Protein AF-A0AAV2IQM8-F1 (afdb_monomer_lite)

Secondary structure (DSSP, 8-state):
--S-HHHHHHHHHHTSSTT-EEEEETTEEEEEEEEEEE-S-PPPEEEE-BTT-SS-EEEETTEEEEEPTTS-EEEEEEEEETTS-EEEGGGHHHHTT-------HHHHHHHHHHHHHHHHH-TTSS---TT-BTTTTT--HHHHHHHHHHHHHH-TTS---HHHHHH--BHHHHHHHHHHHHHTTT--------EEEEEETTEEEEEE-SEEETTEEE--TT--EEEEE-TTT--EEEEEE---HHHHHHHHHHHHHHHHTSHHHHS-HHHHHHHHHHHHHHHHHTHHHHHHHHHHHH---HHHIIIIIIHHHHHHHHHHHTTTTT--PPPPPGGG---TTS-----------

Foldseek 3Di:
DAAAQVVVQCQQVVPQDPPACWWAKVNFIKGFHDKDWDPPDDAAADWIDTPPAPDTWGQHLQAIWGHYPVRTIMGTQWIQGPVRDIDGRNCVVVVVPPPLPPADPVLVVLLVVLQVLLCVQLVVDPGQDQQDFSVVSPDDLVSLVSSQVVSCVVPVQADDDSVLCVVQRGSSSSSVVRVCRVVCVPVDPPADFDWDWDDDPNDTATDGQADCALNHGDAAPVNDWDFQAFPVPRHTSDTHHDHDPVNVVRRVVSVVCCCPPNCQVVPDLLVNLVVLLVVLVVLVVCLQSQLRVCCRRVVDDSVCSSCPVSVVVSVVSNVVSVCSNVDDDDDDPPVPPDDPPDDDDDDDDDDDD

Structure (mmCIF, N/CA/C/O backbone):
data_AF-A0AAV2IQM8-F1
#
_entry.id   AF-A0AAV2IQM8-F1
#
loop_
_atom_site.group_PDB
_atom_site.id
_atom_site.type_symbol
_atom_site.label_atom_id
_atom_site.label_alt_id
_atom_site.label_comp_id
_atom_site.label_asym_id
_atom_site.label_entity_id
_atom_site.label_seq_id
_atom_site.pdbx_PDB_ins_code
_atom_site.Cartn_x
_atom_site.Cartn_y
_atom_site.Cartn_z
_atom_site.occupancy
_atom_site.B_iso_or_equiv
_atom_site.auth_seq_id
_atom_site.auth_comp_id
_atom_site.auth_asym_id
_atom_site.auth_atom_id
_atom_site.pdbx_PDB_model_num
ATOM 1 N N . MET A 1 1 ? -33.122 -19.366 10.806 1.00 59.12 1 MET A N 1
ATOM 2 C CA . MET A 1 1 ? -32.302 -18.907 9.664 1.00 59.12 1 MET A CA 1
ATOM 3 C C . MET A 1 1 ? -32.685 -19.580 8.329 1.00 59.12 1 MET A C 1
ATOM 5 O O . MET A 1 1 ? -32.029 -19.334 7.330 1.00 59.12 1 MET A O 1
ATOM 9 N N . SER A 1 2 ? -33.774 -20.355 8.237 1.00 70.19 2 SER A N 1
ATOM 10 C CA . SER A 1 2 ? -34.253 -20.999 6.997 1.00 70.19 2 SER A CA 1
ATOM 11 C C . SER A 1 2 ? -35.083 -20.055 6.108 1.00 70.19 2 SER A C 1
ATOM 13 O O . SER A 1 2 ? -36.283 -20.239 5.915 1.00 70.19 2 SER A O 1
ATOM 15 N N . GLN A 1 3 ? -34.455 -18.991 5.610 1.00 81.12 3 GLN A N 1
ATOM 16 C CA . GLN A 1 3 ? -35.082 -17.957 4.774 1.00 81.12 3 GLN A CA 1
ATOM 17 C C . GLN A 1 3 ? -34.218 -17.678 3.530 1.00 81.12 3 GLN A C 1
ATOM 19 O O . GLN A 1 3 ? -33.149 -18.267 3.373 1.00 81.12 3 GLN A O 1
ATOM 24 N N . SER A 1 4 ? -34.672 -16.829 2.605 1.00 84.81 4 SER A N 1
ATOM 25 C CA . SER A 1 4 ? -33.820 -16.363 1.496 1.00 84.81 4 SER A CA 1
ATOM 26 C C . SER A 1 4 ? -32.699 -15.451 2.008 1.00 84.81 4 SER A C 1
ATOM 28 O O . SER A 1 4 ? -32.859 -14.789 3.039 1.00 84.81 4 SER A O 1
ATOM 30 N N . ALA A 1 5 ? -31.586 -15.360 1.275 1.00 84.19 5 ALA A N 1
ATOM 31 C CA . ALA A 1 5 ? -30.465 -14.487 1.628 1.00 84.19 5 ALA A CA 1
ATOM 32 C C . ALA A 1 5 ? -30.909 -13.023 1.784 1.00 84.19 5 ALA A C 1
ATOM 34 O O . ALA A 1 5 ? -30.512 -12.340 2.726 1.00 84.19 5 ALA A O 1
ATOM 35 N N . GLN A 1 6 ? -31.823 -12.558 0.926 1.00 86.00 6 GLN A N 1
ATOM 36 C CA . GLN A 1 6 ? -32.404 -11.218 1.034 1.00 86.00 6 GLN A CA 1
ATOM 37 C C . GLN A 1 6 ? -33.156 -11.009 2.354 1.00 86.00 6 GLN A C 1
ATOM 39 O O . GLN A 1 6 ? -33.031 -9.953 2.973 1.00 86.00 6 GLN A O 1
ATOM 44 N N . THR A 1 7 ? -33.934 -11.997 2.798 1.00 85.12 7 THR A N 1
ATOM 45 C CA . THR A 1 7 ? -34.671 -11.917 4.065 1.00 85.12 7 THR A CA 1
ATOM 46 C C . THR A 1 7 ? -33.721 -11.932 5.258 1.00 85.12 7 THR A C 1
ATOM 48 O O . THR A 1 7 ? -33.916 -11.153 6.187 1.00 85.12 7 THR A O 1
ATOM 51 N N . ILE A 1 8 ? -32.667 -12.754 5.215 1.00 85.00 8 ILE A N 1
ATOM 52 C CA . ILE A 1 8 ? -31.621 -12.787 6.247 1.00 85.00 8 ILE A CA 1
ATOM 53 C C . ILE A 1 8 ? -30.909 -11.428 6.320 1.00 85.00 8 ILE A C 1
ATOM 55 O O . ILE A 1 8 ? -30.824 -10.839 7.395 1.00 85.00 8 ILE A O 1
ATOM 59 N N . HIS A 1 9 ? -30.476 -10.882 5.180 1.00 86.44 9 HIS A N 1
ATOM 60 C CA . HIS A 1 9 ? -29.849 -9.560 5.102 1.00 86.44 9 HIS A CA 1
ATOM 61 C C . HIS A 1 9 ? -30.764 -8.453 5.646 1.00 86.44 9 HIS A C 1
ATOM 63 O O . HIS A 1 9 ? -30.344 -7.646 6.475 1.00 86.44 9 HIS A O 1
ATOM 69 N N . ASN A 1 10 ? -32.032 -8.433 5.226 1.00 84.94 10 ASN A N 1
ATOM 70 C CA . ASN A 1 10 ? -33.005 -7.441 5.684 1.00 84.94 10 ASN A CA 1
ATOM 71 C C . ASN A 1 10 ? -33.290 -7.563 7.183 1.00 84.94 10 ASN A C 1
ATOM 73 O O . ASN A 1 10 ? -33.500 -6.549 7.843 1.00 84.94 10 ASN A O 1
ATOM 77 N N . TRP A 1 11 ? -33.301 -8.781 7.724 1.00 86.06 11 TRP A N 1
ATOM 78 C CA . TRP A 1 11 ? -33.493 -9.010 9.150 1.00 86.06 11 TRP A CA 1
ATOM 79 C C . TRP A 1 11 ? -32.313 -8.479 9.969 1.00 86.06 11 TRP A C 1
ATOM 81 O O . TRP A 1 11 ? -32.551 -7.738 10.923 1.00 86.06 11 TRP A O 1
ATOM 91 N N . ILE A 1 12 ? -31.073 -8.766 9.547 1.00 83.81 12 ILE A N 1
ATOM 92 C CA . ILE A 1 12 ? -29.858 -8.256 10.202 1.00 83.81 12 ILE A CA 1
ATOM 93 C C . ILE A 1 12 ? -29.833 -6.728 10.152 1.00 83.81 12 ILE A C 1
ATOM 95 O O . ILE A 1 12 ? -29.810 -6.070 11.186 1.00 83.81 12 ILE A O 1
ATOM 99 N N . ARG A 1 13 ? -29.950 -6.154 8.950 1.00 80.06 13 ARG A N 1
ATOM 100 C CA . ARG A 1 13 ? -29.946 -4.699 8.745 1.00 80.06 13 ARG A CA 1
ATOM 101 C C . ARG A 1 13 ? -31.098 -3.995 9.469 1.00 80.06 13 ARG A C 1
ATOM 103 O O . ARG A 1 13 ? -30.940 -2.894 9.988 1.00 80.06 13 ARG A O 1
ATOM 110 N N . GLY A 1 14 ? -32.280 -4.610 9.485 1.00 73.44 14 GLY A N 1
ATOM 111 C CA . GLY A 1 14 ? -33.471 -4.067 10.139 1.00 73.44 14 GLY A CA 1
ATOM 112 C C . GLY A 1 14 ? -33.354 -4.004 11.663 1.00 73.44 14 GLY A C 1
ATOM 113 O O . GLY A 1 14 ? -34.045 -3.200 12.284 1.00 73.44 14 GLY A O 1
ATOM 114 N N . HIS A 1 15 ? -32.459 -4.803 12.248 1.00 69.56 15 HIS A N 1
ATOM 115 C CA . HIS A 1 15 ? -32.195 -4.859 13.684 1.00 69.56 15 HIS A CA 1
ATOM 116 C C . HIS A 1 15 ? -30.767 -4.406 14.026 1.00 69.56 15 HIS A C 1
ATOM 118 O O . HIS A 1 15 ? -30.222 -4.822 15.041 1.00 69.56 15 HIS A O 1
ATOM 124 N N . ASP A 1 16 ? -30.178 -3.483 13.254 1.00 59.69 16 ASP A N 1
ATOM 125 C CA . ASP A 1 16 ? -28.890 -2.844 13.599 1.00 59.69 16 ASP A CA 1
ATOM 126 C C . ASP A 1 16 ? -28.957 -2.006 14.907 1.00 59.69 16 ASP A C 1
ATOM 128 O O . ASP A 1 16 ? -27.949 -1.470 15.368 1.00 59.69 16 ASP A O 1
ATOM 132 N N . LYS A 1 17 ? -30.136 -1.883 15.541 1.00 56.00 17 LYS A N 1
ATOM 133 C CA . LYS A 1 17 ? -30.341 -1.294 16.878 1.00 56.00 17 LYS A CA 1
ATOM 134 C C . LYS A 1 17 ? -31.108 -2.257 17.796 1.00 56.00 17 LYS A C 1
ATOM 136 O O . LYS A 1 17 ? -31.851 -3.111 17.320 1.00 56.00 17 LYS A O 1
ATOM 141 N N . VAL A 1 18 ? -30.905 -2.092 19.112 1.00 48.50 18 VAL A N 1
ATOM 142 C CA . VAL A 1 18 ? -31.412 -2.940 20.217 1.00 48.50 18 VAL A CA 1
ATOM 143 C C . VAL A 1 18 ? -32.844 -3.441 19.948 1.00 48.50 18 VAL A C 1
ATOM 145 O O . VAL A 1 18 ? -33.720 -2.610 19.698 1.00 48.50 18 VAL A O 1
ATOM 148 N N . PRO A 1 19 ? -33.107 -4.762 20.006 1.00 52.50 19 PRO A N 1
ATOM 149 C CA . PRO A 1 19 ? -32.293 -5.803 20.650 1.00 52.50 19 PRO A CA 1
ATOM 150 C C . PRO A 1 19 ? -31.146 -6.407 19.819 1.00 52.50 19 PRO A C 1
ATOM 152 O O . PRO A 1 19 ? -30.396 -7.197 20.375 1.00 52.50 19 PRO A O 1
ATOM 155 N N . GLY A 1 20 ? -30.952 -6.024 18.549 1.00 70.00 20 GLY A N 1
ATOM 156 C CA . GLY A 1 20 ? -29.939 -6.661 17.694 1.00 70.00 20 GLY A CA 1
ATOM 157 C C . GLY A 1 20 ? -30.439 -7.949 17.025 1.00 70.00 20 GLY A C 1
ATOM 158 O O . GLY A 1 20 ? -31.280 -8.664 17.571 1.00 70.00 20 GLY A O 1
ATOM 159 N N . ALA A 1 21 ? -29.946 -8.252 15.822 1.00 82.31 21 ALA A N 1
ATOM 160 C CA . ALA A 1 21 ? -30.225 -9.514 15.137 1.00 82.31 21 ALA A CA 1
ATOM 161 C C . ALA A 1 21 ? -29.328 -10.627 15.696 1.00 82.31 21 ALA A C 1
ATOM 163 O O . ALA A 1 21 ? -28.136 -10.626 15.416 1.00 82.31 21 ALA A O 1
ATOM 164 N N . TRP A 1 22 ? -29.857 -11.572 16.475 1.00 85.69 22 TRP A N 1
ATOM 165 C CA . TRP A 1 22 ? -29.036 -12.571 17.173 1.00 85.69 22 TRP A CA 1
ATOM 166 C C . TRP A 1 22 ? -29.329 -14.025 16.780 1.00 85.69 22 TRP A C 1
ATOM 168 O O . TRP A 1 22 ? -30.437 -14.380 16.378 1.00 85.69 22 TRP A O 1
ATOM 178 N N . THR A 1 23 ? -28.315 -14.878 16.895 1.00 87.12 23 THR A N 1
ATOM 179 C CA . THR A 1 23 ? -28.378 -16.321 16.629 1.00 87.12 23 THR A CA 1
ATOM 180 C C . THR A 1 23 ? -27.449 -17.079 17.573 1.00 87.12 23 THR A C 1
ATOM 182 O O . THR A 1 23 ? -26.650 -16.468 18.277 1.00 87.12 23 THR A O 1
ATOM 185 N N . LEU A 1 24 ? -27.533 -18.408 17.580 1.00 85.38 24 LEU A N 1
ATOM 186 C CA . LEU A 1 24 ? -26.591 -19.273 18.288 1.00 85.38 24 LEU A CA 1
ATOM 187 C C . LEU A 1 24 ? -25.539 -19.797 17.300 1.00 85.38 24 LEU A C 1
ATOM 189 O O . LEU A 1 24 ? -25.902 -20.371 16.270 1.00 85.38 24 LEU A O 1
ATOM 193 N N . MET A 1 25 ? -24.259 -19.564 17.596 1.00 83.81 25 MET A N 1
ATOM 194 C CA . MET A 1 25 ? -23.100 -20.105 16.875 1.00 83.81 25 MET A CA 1
ATOM 195 C C . MET A 1 25 ? -22.353 -21.068 17.794 1.00 83.81 25 MET A C 1
ATOM 197 O O . MET A 1 25 ? -21.926 -20.657 18.869 1.00 83.81 25 MET A O 1
ATOM 201 N N . ASP A 1 26 ? -22.269 -22.347 17.418 1.00 80.00 26 ASP A N 1
ATOM 202 C CA . ASP A 1 26 ? -21.718 -23.429 18.258 1.00 80.00 26 ASP A CA 1
ATOM 203 C C . ASP A 1 26 ? -22.268 -23.432 19.708 1.00 80.00 26 ASP A C 1
ATOM 205 O O . ASP A 1 26 ? -21.574 -23.732 20.678 1.00 80.00 26 ASP A O 1
ATOM 209 N N . GLY A 1 27 ? -23.550 -23.078 19.865 1.00 75.94 27 GLY A N 1
ATOM 210 C CA . GLY A 1 27 ? -24.238 -23.001 21.160 1.00 75.94 27 GLY A CA 1
ATOM 211 C C . GLY A 1 27 ? -24.015 -21.703 21.950 1.00 75.94 27 GLY A C 1
ATOM 212 O O . GLY A 1 27 ? -24.596 -21.557 23.023 1.00 75.94 27 GLY A O 1
ATOM 213 N N . GLN A 1 28 ? -23.230 -20.752 21.433 1.00 79.75 28 GLN A N 1
ATOM 214 C CA . GLN A 1 28 ? -23.025 -19.433 22.039 1.00 79.75 28 GLN A CA 1
ATOM 215 C C . GLN A 1 28 ? -23.905 -18.357 21.383 1.00 79.75 28 GLN A C 1
ATOM 217 O O . GLN A 1 28 ? -23.960 -18.282 20.151 1.00 79.75 28 GLN A O 1
ATOM 222 N N . PRO A 1 29 ? -24.595 -17.506 22.165 1.00 83.19 29 PRO A N 1
ATOM 223 C CA . PRO A 1 29 ? -25.411 -16.428 21.621 1.00 83.19 29 PRO A CA 1
ATOM 224 C C . PRO A 1 29 ? -24.532 -15.307 21.062 1.00 83.19 29 PRO A C 1
ATOM 226 O O . PRO A 1 29 ? -23.669 -14.759 21.748 1.00 83.19 29 PRO A O 1
ATOM 229 N N . VAL A 1 30 ? -24.780 -14.950 19.803 1.00 86.50 30 VAL A N 1
ATOM 230 C CA . VAL A 1 30 ? -24.074 -13.882 19.093 1.00 86.50 30 VAL A CA 1
ATOM 231 C C . VAL A 1 30 ? -25.050 -12.983 18.352 1.00 86.50 30 VAL A C 1
ATOM 233 O O . VAL A 1 30 ? -26.013 -13.440 17.736 1.00 86.50 30 VAL A O 1
ATOM 236 N N . THR A 1 31 ? -24.782 -11.684 18.377 1.00 86.69 31 THR A N 1
ATOM 237 C CA . THR A 1 31 ? -25.511 -10.677 17.607 1.00 86.69 31 THR A CA 1
ATOM 238 C C . THR A 1 31 ? -24.727 -10.333 16.346 1.00 86.69 31 THR A C 1
ATOM 240 O O . THR A 1 31 ? -23.522 -10.094 16.390 1.00 86.69 31 THR A O 1
ATOM 243 N N . LEU A 1 32 ? -25.408 -10.334 15.209 1.00 87.06 32 LEU A N 1
ATOM 244 C CA . LEU A 1 32 ? -24.854 -10.175 13.873 1.00 87.06 32 LEU A CA 1
ATOM 245 C C . LEU A 1 32 ? -24.939 -8.711 13.441 1.00 87.06 32 LEU A C 1
ATOM 247 O O . LEU A 1 32 ? -26.009 -8.109 13.512 1.00 87.06 32 LEU A O 1
ATOM 251 N N . TYR A 1 33 ? -23.836 -8.165 12.932 1.00 80.56 33 TYR A N 1
ATOM 252 C CA . TYR A 1 33 ? -23.755 -6.775 12.484 1.00 80.56 33 TYR A CA 1
ATOM 253 C C . TYR A 1 33 ? -23.064 -6.636 11.128 1.00 80.56 33 TYR A C 1
ATOM 255 O O . TYR A 1 33 ? -22.133 -7.374 10.792 1.00 80.56 33 TYR A O 1
ATOM 263 N N . GLY A 1 34 ? -23.498 -5.630 10.363 1.00 79.00 34 GLY A N 1
ATOM 264 C CA . GLY A 1 34 ? -22.870 -5.264 9.094 1.00 79.00 34 GLY A CA 1
ATOM 265 C C . GLY A 1 34 ? -23.048 -6.343 8.031 1.00 79.00 34 GLY A C 1
ATOM 266 O O . GLY A 1 34 ? -22.066 -6.923 7.571 1.00 79.00 34 GLY A O 1
ATOM 267 N N . SER A 1 35 ? -24.302 -6.631 7.666 1.00 87.12 35 SER A N 1
ATOM 268 C CA . SER A 1 35 ? -24.596 -7.616 6.623 1.00 87.12 35 SER A CA 1
ATOM 269 C C . SER A 1 35 ? -24.537 -7.029 5.209 1.00 87.12 35 SER A C 1
ATOM 271 O O . SER A 1 35 ? -24.986 -5.906 4.973 1.00 87.12 35 SER A O 1
ATOM 273 N N . SER A 1 36 ? -24.056 -7.811 4.246 1.00 85.50 36 SER A N 1
ATOM 274 C CA . SER A 1 36 ? -24.112 -7.513 2.812 1.00 85.50 36 SER A CA 1
ATOM 275 C C . SER A 1 36 ? -24.454 -8.766 2.006 1.00 85.50 36 SER A C 1
ATOM 277 O O . SER A 1 36 ? -24.116 -9.883 2.388 1.00 85.50 36 SER A O 1
ATOM 279 N N . LEU A 1 37 ? -25.147 -8.595 0.880 1.00 87.50 37 LEU A N 1
ATOM 280 C CA . LEU A 1 37 ? -25.420 -9.699 -0.041 1.00 87.50 37 LEU A CA 1
ATOM 281 C C . LEU A 1 37 ? -24.158 -10.031 -0.838 1.00 87.50 37 LEU A C 1
ATOM 283 O O . LEU A 1 37 ? -23.527 -9.134 -1.400 1.00 87.50 37 LEU A O 1
ATOM 287 N N . LEU A 1 38 ? -23.809 -11.314 -0.891 1.00 79.94 38 LEU A N 1
ATOM 288 C CA . LEU A 1 38 ? -22.720 -11.824 -1.716 1.00 79.94 38 LEU A CA 1
ATOM 289 C C . LEU A 1 38 ? -23.236 -12.196 -3.109 1.00 79.94 38 LEU A C 1
ATOM 291 O O . LEU A 1 38 ? -24.361 -12.670 -3.268 1.00 79.94 38 LEU A O 1
ATOM 295 N N . GLY A 1 39 ? -22.398 -11.955 -4.120 1.00 67.44 39 GLY A N 1
ATOM 296 C CA . GLY A 1 39 ? -22.626 -12.411 -5.492 1.00 67.44 39 GLY A CA 1
ATOM 297 C C . GLY A 1 39 ? -22.334 -13.907 -5.670 1.00 67.44 39 GLY A C 1
ATOM 298 O O . GLY A 1 39 ? -22.171 -14.639 -4.702 1.00 67.44 39 GLY A O 1
ATOM 299 N N . ALA A 1 40 ? -22.234 -14.360 -6.923 1.00 57.44 40 ALA A N 1
ATOM 300 C CA . ALA A 1 40 ? -22.175 -15.785 -7.283 1.00 57.44 40 ALA A CA 1
ATOM 301 C C . ALA A 1 40 ? -20.947 -16.570 -6.768 1.00 57.44 40 ALA A C 1
ATOM 303 O O . ALA A 1 40 ? -20.949 -17.795 -6.851 1.00 57.44 40 ALA A O 1
ATOM 304 N N . SER A 1 41 ? -19.912 -15.898 -6.256 1.00 63.56 41 SER A N 1
ATOM 305 C CA . SER A 1 41 ? -18.738 -16.547 -5.666 1.00 63.56 41 SER A CA 1
ATOM 306 C C . SER A 1 41 ? -18.752 -16.364 -4.152 1.00 63.56 41 SER A C 1
ATOM 308 O O . SER A 1 41 ? -18.755 -15.234 -3.656 1.00 63.56 41 SER A O 1
ATOM 310 N N . VAL A 1 42 ? -18.785 -17.482 -3.428 1.00 68.75 42 VAL A N 1
ATOM 311 C CA . VAL A 1 42 ? -18.727 -17.513 -1.968 1.00 68.75 42 VAL A CA 1
ATOM 312 C C . VAL A 1 42 ? -17.276 -17.760 -1.546 1.00 68.75 42 VAL A C 1
ATOM 314 O O . VAL A 1 42 ? -16.681 -18.715 -2.040 1.00 68.75 42 VAL A O 1
ATOM 317 N N . PRO A 1 43 ? -16.690 -16.921 -0.673 1.00 68.75 43 PRO A N 1
ATOM 318 C CA . PRO A 1 43 ? -15.318 -17.112 -0.218 1.00 68.75 43 PRO A CA 1
ATOM 319 C C . PRO A 1 43 ? -15.140 -18.440 0.531 1.00 68.75 43 PRO A C 1
ATOM 321 O O . PRO A 1 43 ? -15.954 -18.772 1.395 1.00 68.75 43 PRO A O 1
ATOM 324 N N . ASP A 1 44 ? -14.047 -19.151 0.246 1.00 72.12 44 ASP A N 1
ATOM 325 C CA . ASP A 1 44 ? -13.633 -20.317 1.029 1.00 72.12 44 ASP A CA 1
ATOM 326 C C . ASP A 1 44 ? -13.324 -19.922 2.483 1.00 72.12 44 ASP A C 1
ATOM 328 O O . ASP A 1 44 ? -12.844 -18.818 2.774 1.00 72.12 44 ASP A O 1
ATOM 332 N N . GLY A 1 45 ? -13.593 -20.840 3.407 1.00 79.38 45 GLY A N 1
ATOM 333 C CA . GLY A 1 45 ? -13.384 -20.623 4.831 1.00 79.38 45 GLY A CA 1
ATOM 334 C C . GLY A 1 45 ? -13.739 -21.838 5.678 1.00 79.38 45 GLY A C 1
ATOM 335 O O . GLY A 1 45 ? -14.123 -22.890 5.162 1.00 79.38 45 GLY A O 1
ATOM 336 N N . ASP A 1 46 ? -13.643 -21.667 6.990 1.00 80.75 46 ASP A N 1
ATOM 337 C CA . ASP A 1 46 ? -13.860 -22.734 7.958 1.00 80.75 46 ASP A CA 1
ATOM 338 C C . ASP A 1 46 ? -15.356 -22.869 8.307 1.00 80.75 46 ASP A C 1
ATOM 340 O O . ASP A 1 46 ? -16.034 -21.861 8.543 1.00 80.75 46 ASP A O 1
ATOM 344 N N . PRO A 1 47 ? -15.925 -24.088 8.326 1.00 85.50 47 PRO A N 1
ATOM 345 C CA . PRO A 1 47 ? -17.350 -24.288 8.568 1.00 85.50 47 PRO A CA 1
ATOM 346 C C . PRO A 1 47 ? -17.714 -24.081 10.044 1.00 85.50 47 PRO A C 1
ATOM 348 O O . PRO A 1 47 ? -17.054 -24.616 10.929 1.00 85.50 47 PRO A O 1
ATOM 351 N N . VAL A 1 48 ? -18.822 -23.385 10.307 1.00 85.88 48 VAL A N 1
ATOM 352 C CA . VAL A 1 48 ? -19.371 -23.145 11.653 1.00 85.88 48 VAL A CA 1
ATOM 353 C C . VAL A 1 48 ? -20.859 -23.495 11.717 1.00 85.88 48 VAL A C 1
ATOM 355 O O . VAL A 1 48 ? -21.606 -23.277 10.751 1.00 85.88 48 VAL A O 1
ATOM 358 N N . GLN A 1 49 ? -21.319 -24.056 12.841 1.00 83.75 49 GLN A N 1
ATOM 359 C CA . GLN A 1 49 ? -22.740 -24.345 13.012 1.00 83.75 49 GLN A CA 1
ATOM 360 C C . GLN A 1 49 ? -23.490 -23.111 13.503 1.00 83.75 49 GLN A C 1
ATOM 362 O O . GLN A 1 49 ? -23.138 -22.499 14.509 1.00 83.75 49 GLN A O 1
ATOM 367 N N . VAL A 1 50 ? -24.567 -22.771 12.796 1.00 84.38 50 VAL A N 1
ATOM 368 C CA . VAL A 1 50 ? -25.485 -21.691 13.165 1.00 84.38 50 VAL A CA 1
ATOM 369 C C . VAL A 1 50 ? -26.866 -22.291 13.360 1.00 84.38 50 VAL A C 1
ATOM 371 O O . VAL A 1 50 ? -27.401 -22.946 12.461 1.00 84.38 50 VAL A O 1
ATOM 374 N N . GLU A 1 51 ? -27.462 -22.073 14.527 1.00 80.56 51 GLU A N 1
ATOM 375 C CA . GLU A 1 51 ? -28.736 -22.697 14.856 1.00 80.56 51 GLU A CA 1
ATOM 376 C C . GLU A 1 51 ? -29.867 -22.220 13.932 1.00 80.56 51 GLU A C 1
ATOM 378 O O . GLU A 1 51 ? -30.076 -21.032 13.667 1.00 80.56 51 GLU A O 1
ATOM 383 N N . GLY A 1 52 ? -30.611 -23.187 13.396 1.00 71.12 52 GLY A N 1
ATOM 384 C CA . GLY A 1 52 ? -31.717 -22.939 12.480 1.00 71.12 52 GLY A CA 1
ATOM 385 C C . GLY A 1 52 ? -31.304 -22.519 11.065 1.00 71.12 52 GLY A C 1
ATOM 386 O O . GLY A 1 52 ? -32.179 -22.048 10.325 1.00 71.12 52 GLY A O 1
ATOM 387 N N . ALA A 1 53 ? -30.022 -22.626 10.691 1.00 75.25 53 ALA A N 1
ATOM 388 C CA . ALA A 1 53 ? -29.558 -22.496 9.308 1.00 75.25 53 ALA A CA 1
ATOM 389 C C . ALA A 1 53 ? -29.725 -23.828 8.559 1.00 75.25 53 ALA A C 1
ATOM 391 O O . ALA A 1 53 ? -29.559 -24.900 9.134 1.00 75.25 53 ALA A O 1
ATOM 392 N N . SER A 1 54 ? -30.085 -23.771 7.274 1.00 68.12 54 SER A N 1
ATOM 393 C CA . SER A 1 54 ? -30.269 -24.970 6.437 1.00 68.12 54 SER A CA 1
ATOM 394 C C . SER A 1 54 ? -28.950 -25.610 5.995 1.00 68.12 54 SER A C 1
ATOM 396 O O . SER A 1 54 ? -28.935 -26.774 5.606 1.00 68.12 54 SER A O 1
ATOM 398 N N . GLN A 1 55 ? -27.861 -24.848 6.043 1.00 77.88 55 GLN A N 1
ATOM 399 C CA . GLN A 1 55 ? -26.508 -25.252 5.683 1.00 77.88 55 GLN A CA 1
ATOM 400 C C . GLN A 1 55 ? -25.536 -24.641 6.697 1.00 77.88 55 GLN A C 1
ATOM 402 O O . GLN A 1 55 ? -25.797 -23.549 7.210 1.00 77.88 55 GLN A O 1
ATOM 407 N N . SER A 1 56 ? -24.427 -25.333 6.974 1.00 82.62 56 SER A N 1
ATOM 408 C CA . SER A 1 56 ? -23.336 -24.790 7.786 1.00 82.62 56 SER A CA 1
ATOM 409 C C . SER A 1 56 ? -22.862 -23.459 7.211 1.00 82.62 56 SER A C 1
ATOM 411 O O . SER A 1 56 ? -22.618 -23.345 6.008 1.00 82.62 56 SER A O 1
ATOM 413 N N . ALA A 1 57 ? -22.751 -22.455 8.074 1.00 86.06 57 ALA A N 1
ATOM 414 C CA . ALA A 1 57 ? -22.167 -21.180 7.700 1.00 86.06 57 ALA A CA 1
ATOM 415 C C . ALA A 1 57 ? -20.651 -21.337 7.537 1.00 86.06 57 ALA A C 1
ATOM 417 O O . ALA A 1 57 ? -20.070 -22.324 7.989 1.00 86.06 57 ALA A O 1
ATOM 418 N N . VAL A 1 58 ? -20.010 -20.374 6.884 1.00 88.06 58 VAL A N 1
ATOM 419 C CA . VAL A 1 58 ? -18.564 -20.408 6.627 1.00 88.06 58 VAL A CA 1
ATOM 420 C C . VAL A 1 58 ? -17.922 -19.140 7.163 1.00 88.06 58 VAL A C 1
ATOM 422 O O . VAL A 1 58 ? -18.331 -18.043 6.802 1.00 88.06 58 VAL A O 1
ATOM 425 N N . VAL A 1 59 ? -16.910 -19.265 8.014 1.00 86.12 59 VAL A N 1
ATOM 426 C CA . VAL A 1 59 ? -16.068 -18.142 8.428 1.00 86.12 59 VAL A CA 1
ATOM 427 C C . VAL A 1 59 ? -14.944 -17.999 7.417 1.00 86.12 59 VAL A C 1
ATOM 429 O O . VAL A 1 59 ? -14.032 -18.815 7.354 1.00 86.12 59 VAL A O 1
ATOM 432 N N . SER A 1 60 ? -15.018 -16.947 6.616 1.00 83.00 60 SER A N 1
ATOM 433 C CA . SER A 1 60 ? -14.005 -16.602 5.623 1.00 83.00 60 SER A CA 1
ATOM 434 C C . SER A 1 60 ? -13.145 -15.431 6.096 1.00 83.00 60 SER A C 1
ATOM 436 O O . SER A 1 60 ? -13.486 -14.735 7.057 1.00 83.00 60 SER A O 1
ATOM 438 N N . LYS A 1 61 ? -12.065 -15.129 5.364 1.00 75.94 61 LYS A N 1
ATOM 439 C CA . LYS A 1 61 ? -11.216 -13.951 5.631 1.00 75.94 61 LYS A CA 1
ATOM 440 C C . LYS A 1 61 ? -11.992 -12.626 5.626 1.00 75.94 61 LYS A C 1
ATOM 442 O O . LYS A 1 61 ? -11.577 -11.687 6.298 1.00 75.94 61 LYS A O 1
ATOM 447 N N . SER A 1 62 ? -13.117 -12.555 4.911 1.00 71.56 62 SER A N 1
ATOM 448 C CA . SER A 1 62 ? -13.952 -11.353 4.800 1.00 71.56 62 SER A CA 1
ATOM 449 C C . SER A 1 62 ? -15.119 -11.303 5.796 1.00 71.56 62 SER A C 1
ATOM 451 O O . SER A 1 62 ? -15.769 -10.264 5.912 1.00 71.56 62 SER A O 1
ATOM 453 N N . GLY A 1 63 ? -15.392 -12.386 6.534 1.00 84.94 63 GLY A N 1
ATOM 454 C CA . GLY A 1 63 ? -16.462 -12.445 7.533 1.00 84.94 63 GLY A CA 1
ATOM 455 C C . GLY A 1 63 ? -17.208 -13.778 7.563 1.00 84.94 63 GLY A C 1
ATOM 456 O O . GLY A 1 63 ? -16.820 -14.749 6.911 1.00 84.94 63 GLY A O 1
ATOM 457 N N . LEU A 1 64 ? -18.307 -13.813 8.319 1.00 88.69 64 LEU A N 1
ATOM 458 C CA . LEU A 1 64 ? -19.194 -14.969 8.420 1.00 88.69 64 LEU A CA 1
ATOM 459 C C . LEU A 1 64 ? -20.168 -14.985 7.243 1.00 88.69 64 LEU A C 1
ATOM 461 O O . LEU A 1 64 ? -20.928 -14.044 7.042 1.00 88.69 64 LEU A O 1
ATOM 465 N N . VAL A 1 65 ? -20.191 -16.079 6.501 1.00 89.62 65 VAL A N 1
ATOM 466 C CA . VAL A 1 65 ? -21.081 -16.301 5.371 1.00 89.62 65 VAL A CA 1
ATOM 467 C C . VAL A 1 65 ? -22.263 -17.164 5.796 1.00 89.62 65 VAL A C 1
ATOM 469 O O . VAL A 1 65 ? -22.096 -18.326 6.163 1.00 89.62 65 VAL A O 1
ATOM 472 N N . LEU A 1 66 ? -23.468 -16.605 5.697 1.00 89.56 66 LEU A N 1
ATOM 473 C CA . LEU A 1 66 ? -24.739 -17.291 5.915 1.00 89.56 66 LEU A CA 1
ATOM 474 C C . LEU A 1 66 ? -25.398 -17.624 4.574 1.00 89.56 66 LEU A C 1
ATOM 476 O O . LEU A 1 66 ? -25.583 -16.742 3.735 1.00 89.56 66 LEU A O 1
ATOM 480 N N . TYR A 1 67 ? -25.806 -18.877 4.386 1.00 88.12 67 TYR A N 1
ATOM 481 C CA . TYR A 1 67 ? -26.461 -19.327 3.157 1.00 88.12 67 TYR A CA 1
ATOM 482 C C . TYR A 1 67 ? -27.980 -19.180 3.246 1.00 88.12 67 TYR A C 1
ATOM 484 O O . TYR A 1 67 ? -28.611 -19.647 4.197 1.00 88.12 67 TYR A O 1
ATOM 492 N N . GLY A 1 68 ? -28.566 -18.543 2.235 1.00 84.44 68 GLY A N 1
ATOM 493 C CA . GLY A 1 68 ? -30.005 -18.517 2.027 1.00 84.44 68 GLY A CA 1
ATOM 494 C C . GLY A 1 68 ? -30.509 -19.787 1.342 1.00 84.44 68 GLY A C 1
ATOM 495 O O . GLY A 1 68 ? -29.784 -20.478 0.629 1.00 84.44 68 GLY A O 1
ATOM 496 N N . THR A 1 69 ? -31.797 -20.075 1.511 1.00 84.25 69 THR A N 1
ATOM 497 C CA . THR A 1 69 ? -32.489 -21.189 0.822 1.00 84.25 69 THR A CA 1
ATOM 498 C C . THR A 1 69 ? -32.583 -21.018 -0.702 1.00 84.25 69 THR A C 1
ATOM 500 O O . THR A 1 69 ? -32.906 -21.965 -1.412 1.00 84.25 69 THR A O 1
ATOM 503 N N . ASP A 1 70 ? -32.289 -19.820 -1.207 1.00 81.88 70 ASP A N 1
ATOM 504 C CA . ASP A 1 70 ? -32.290 -19.426 -2.616 1.00 81.88 70 ASP A CA 1
ATOM 505 C C . ASP A 1 70 ? -30.929 -19.618 -3.314 1.00 81.88 70 ASP A C 1
ATOM 507 O O . ASP A 1 70 ? -30.778 -19.229 -4.469 1.00 81.88 70 ASP A O 1
ATOM 511 N N . GLY A 1 71 ? -29.938 -20.205 -2.630 1.00 75.88 71 GLY A N 1
ATOM 512 C CA . GLY A 1 71 ? -28.588 -20.434 -3.164 1.00 75.88 71 GLY A CA 1
ATOM 513 C C . GLY A 1 71 ? -27.683 -19.197 -3.151 1.00 75.88 71 GLY A C 1
ATOM 514 O O . GLY A 1 71 ? -26.507 -19.298 -3.489 1.00 75.88 71 GLY A O 1
ATOM 515 N N . ASN A 1 72 ? -28.208 -18.045 -2.730 1.00 84.44 72 ASN A N 1
ATOM 516 C CA . ASN A 1 72 ? -27.437 -16.831 -2.483 1.00 84.44 72 ASN A CA 1
ATOM 517 C C . ASN A 1 72 ? -26.888 -16.827 -1.050 1.00 84.44 72 ASN A C 1
ATOM 519 O O . ASN A 1 72 ? -27.388 -17.537 -0.173 1.00 84.44 72 ASN A O 1
ATOM 523 N N . ALA A 1 73 ? -25.891 -15.984 -0.790 1.00 87.94 73 ALA A N 1
ATOM 524 C CA . ALA A 1 73 ? -25.261 -15.887 0.520 1.00 87.94 73 ALA A CA 1
ATOM 525 C C . ALA A 1 73 ? -25.240 -14.451 1.059 1.00 87.94 73 ALA A C 1
ATOM 527 O O . ALA A 1 73 ? -25.308 -13.470 0.315 1.00 87.94 73 ALA A O 1
ATOM 528 N N . VAL A 1 74 ? -25.146 -14.334 2.379 1.00 88.69 74 VAL A N 1
ATOM 529 C CA . VAL A 1 74 ? -25.028 -13.076 3.117 1.00 88.69 74 VAL A CA 1
ATOM 530 C C . VAL A 1 74 ? -23.706 -13.089 3.862 1.00 88.69 74 VAL A C 1
ATOM 532 O O . VAL A 1 74 ? -23.455 -14.003 4.640 1.00 88.69 74 VAL A O 1
ATOM 535 N N . LEU A 1 75 ? -22.880 -12.070 3.659 1.00 88.06 75 LEU A N 1
ATOM 536 C CA . LEU A 1 75 ? -21.698 -11.828 4.475 1.00 88.06 75 LEU A CA 1
ATOM 537 C C . LEU A 1 75 ? -22.095 -11.005 5.698 1.00 88.06 75 LEU A C 1
ATOM 539 O O . LEU A 1 75 ? -22.759 -9.983 5.560 1.00 88.06 75 LEU A O 1
ATOM 543 N N . VAL A 1 76 ? -21.661 -11.422 6.878 1.00 88.75 76 VAL A N 1
ATOM 544 C CA . VAL A 1 76 ? -21.778 -10.702 8.145 1.00 88.75 76 VAL A CA 1
ATOM 545 C C . VAL A 1 76 ? -20.374 -10.331 8.595 1.00 88.75 76 VAL A C 1
ATOM 547 O O . VAL A 1 76 ? -19.514 -11.200 8.736 1.00 88.75 76 VAL A O 1
ATOM 550 N N . LYS A 1 77 ? -20.133 -9.035 8.806 1.00 83.62 77 LYS A N 1
ATOM 551 C CA . LYS A 1 77 ? -18.791 -8.529 9.115 1.00 83.62 77 LYS A CA 1
ATOM 552 C C . LYS A 1 77 ? -18.415 -8.662 10.577 1.00 83.62 77 LYS A C 1
ATOM 554 O O . LYS A 1 77 ? -17.264 -8.973 10.858 1.00 83.62 77 LYS A O 1
ATOM 559 N N . ASN A 1 78 ? -19.352 -8.424 11.491 1.00 80.88 78 ASN A N 1
ATOM 560 C CA . ASN A 1 78 ? -19.057 -8.341 12.918 1.00 80.88 78 ASN A CA 1
ATOM 561 C C . ASN A 1 78 ? -20.012 -9.205 13.739 1.00 80.88 78 ASN A C 1
ATOM 563 O O . ASN A 1 78 ? -21.202 -9.306 13.430 1.00 80.88 78 ASN A O 1
ATOM 567 N N . LEU A 1 79 ? -19.472 -9.788 14.804 1.00 84.62 79 LEU A N 1
ATOM 568 C CA . LEU A 1 79 ? -20.193 -10.575 15.796 1.00 84.62 79 LEU A CA 1
ATOM 569 C C . LEU A 1 79 ? -20.037 -9.890 17.150 1.00 84.62 79 LEU A C 1
ATOM 571 O O . LEU A 1 79 ? -18.926 -9.534 17.531 1.00 84.62 79 LEU A O 1
ATOM 575 N N . LEU A 1 80 ? -21.137 -9.699 17.866 1.00 76.75 80 LEU A N 1
ATOM 576 C CA . LEU A 1 80 ? -21.149 -9.228 19.248 1.00 76.75 80 LEU A CA 1
ATOM 577 C C . LEU A 1 80 ? -21.578 -10.384 20.146 1.00 76.75 80 LEU A C 1
ATOM 579 O O . LEU A 1 80 ? -22.694 -10.885 20.011 1.00 76.75 80 LEU A O 1
ATOM 583 N N . PHE A 1 81 ? -20.701 -10.791 21.051 1.00 79.81 81 PHE A N 1
ATOM 584 C CA . PHE A 1 81 ? -20.994 -11.820 22.040 1.00 79.81 81 PHE A CA 1
ATOM 585 C C . PHE A 1 81 ? -21.761 -11.242 23.234 1.00 79.81 81 PHE A C 1
ATOM 587 O O . PHE A 1 81 ? -21.845 -10.027 23.428 1.00 79.81 81 PHE A O 1
ATOM 594 N N . GLU A 1 82 ? -22.346 -12.128 24.037 1.00 71.19 82 GLU A N 1
ATOM 595 C CA . GLU A 1 82 ? -23.141 -11.770 25.219 1.00 71.19 82 GLU A CA 1
ATOM 596 C C . GLU A 1 82 ? -22.333 -11.028 26.299 1.00 71.19 82 GLU A C 1
ATOM 598 O O . GLU A 1 82 ? -22.883 -10.215 27.038 1.00 71.19 82 GLU A O 1
ATOM 603 N N . ASP A 1 83 ? -21.015 -11.236 26.338 1.00 62.00 83 ASP A N 1
ATOM 604 C CA . ASP A 1 83 ? -20.069 -10.502 27.189 1.00 62.00 83 ASP A CA 1
ATOM 605 C C . ASP A 1 83 ? -19.829 -9.045 26.730 1.00 62.00 83 ASP A C 1
ATOM 607 O O . ASP A 1 83 ? -19.097 -8.296 27.377 1.00 62.00 83 ASP A O 1
ATOM 611 N N . GLY A 1 84 ? -20.456 -8.623 25.627 1.00 61.09 84 GLY A N 1
ATOM 612 C CA . GLY A 1 84 ? -20.317 -7.293 25.041 1.00 61.09 84 GLY A CA 1
ATOM 613 C C . GLY A 1 84 ? -19.114 -7.144 24.107 1.00 61.09 84 GLY A C 1
ATOM 614 O O . GLY A 1 84 ? -18.910 -6.056 23.560 1.00 61.09 84 GLY A O 1
ATOM 615 N N . LYS A 1 85 ? -18.332 -8.208 23.880 1.00 66.81 85 LYS A N 1
ATOM 616 C CA . LYS A 1 85 ? -17.174 -8.195 22.984 1.00 66.81 85 LYS A CA 1
ATOM 617 C C . LYS A 1 85 ? -17.627 -8.228 21.529 1.00 66.81 85 LYS A C 1
ATOM 619 O O . LYS A 1 85 ? -18.248 -9.191 21.079 1.00 66.81 85 LYS A O 1
ATOM 624 N N . MET A 1 86 ? -17.290 -7.185 20.771 1.00 75.50 86 MET A N 1
ATOM 625 C CA . MET A 1 86 ? -17.487 -7.156 19.322 1.00 75.50 86 MET A CA 1
ATOM 626 C C . MET A 1 86 ? -16.200 -7.580 18.617 1.00 75.50 86 MET A C 1
ATOM 628 O O . MET A 1 86 ? -15.156 -6.963 18.812 1.00 75.50 86 MET A O 1
ATOM 632 N N . ILE A 1 87 ? -16.272 -8.608 17.776 1.00 75.94 87 ILE A N 1
ATOM 633 C CA . ILE A 1 87 ? -15.150 -9.049 16.947 1.00 75.94 87 ILE A CA 1
ATOM 634 C C . ILE A 1 87 ? -15.513 -8.991 15.461 1.00 75.94 87 ILE A C 1
ATOM 636 O O . ILE A 1 87 ? -16.679 -9.187 15.100 1.00 75.94 87 ILE A O 1
ATOM 640 N N . PRO A 1 88 ? -14.518 -8.822 14.575 1.00 77.31 88 PRO A N 1
ATOM 641 C CA . PRO A 1 88 ? -14.673 -9.191 13.179 1.00 77.31 88 PRO A CA 1
ATOM 642 C C . PRO A 1 88 ? -15.023 -10.677 13.073 1.00 77.31 88 PRO A C 1
ATOM 644 O O . PRO A 1 88 ? -14.342 -11.530 13.644 1.00 77.31 88 PRO A O 1
ATOM 647 N N . ALA A 1 89 ? -16.063 -10.994 12.313 1.00 84.44 89 ALA A N 1
ATOM 648 C CA . ALA A 1 89 ? -16.547 -12.353 12.118 1.00 84.44 89 ALA A CA 1
ATOM 649 C C . ALA A 1 89 ? -15.481 -13.267 11.492 1.00 84.44 89 ALA A C 1
ATOM 651 O O . ALA A 1 89 ? -15.436 -14.451 11.801 1.00 84.44 89 ALA A O 1
ATOM 652 N N . SER A 1 90 ? -14.570 -12.711 10.684 1.00 80.06 90 SER A N 1
ATOM 653 C CA . SER A 1 90 ? -13.422 -13.424 10.106 1.00 80.06 90 SER A CA 1
ATOM 654 C C . SER A 1 90 ? -12.427 -13.945 11.145 1.00 80.06 90 SER A C 1
ATOM 656 O O . SER A 1 90 ? -11.650 -14.848 10.856 1.00 80.06 90 SER A O 1
ATOM 658 N N . LYS A 1 91 ? -12.462 -13.404 12.367 1.00 76.44 91 LYS A N 1
ATOM 659 C CA . LYS A 1 91 ? -11.634 -13.835 13.496 1.00 76.44 91 LYS A CA 1
ATOM 660 C C . LYS A 1 91 ? -12.377 -14.782 14.438 1.00 76.44 91 LYS A C 1
ATOM 662 O O . LYS A 1 91 ? -11.884 -15.017 15.533 1.00 76.44 91 LYS A O 1
ATOM 667 N N . TYR A 1 92 ? -13.540 -15.326 14.059 1.00 77.31 92 TYR A N 1
ATOM 668 C CA . TYR A 1 92 ? -14.343 -16.186 14.939 1.00 77.31 92 TYR A CA 1
ATOM 669 C C . TYR A 1 92 ? -13.550 -17.392 15.469 1.00 77.31 92 TYR A C 1
ATOM 671 O O . TYR A 1 92 ? -13.458 -17.569 16.680 1.00 77.31 92 TYR A O 1
ATOM 679 N N . PHE A 1 93 ? -12.871 -18.151 14.606 1.00 70.62 93 PHE A N 1
ATOM 680 C CA . PHE A 1 93 ? -12.037 -19.277 15.051 1.00 70.62 93 PHE A CA 1
ATOM 681 C C . PHE A 1 93 ? -10.748 -18.845 15.756 1.00 70.62 93 PHE A C 1
ATOM 683 O O . PHE A 1 93 ? -10.255 -19.549 16.630 1.00 70.62 93 PHE A O 1
ATOM 690 N N . SER A 1 94 ? -10.245 -17.648 15.455 1.00 60.62 94 SER A N 1
ATOM 691 C CA . SER A 1 94 ? -9.128 -17.036 16.183 1.00 60.62 94 SER A CA 1
ATOM 692 C C . SER A 1 94 ? -9.549 -16.466 17.544 1.00 60.62 94 SER A C 1
ATOM 694 O O . SER A 1 94 ? -8.703 -16.181 18.383 1.00 60.62 94 SER A O 1
ATOM 696 N N . SER A 1 95 ? -10.852 -16.286 17.790 1.00 46.94 95 SER A N 1
ATOM 697 C CA . SER A 1 95 ? -11.374 -15.709 19.034 1.00 46.94 95 SER A CA 1
ATOM 698 C C . SER A 1 95 ? -11.375 -16.700 20.200 1.00 46.94 95 SER A C 1
ATOM 700 O O . SER A 1 95 ? -11.352 -16.267 21.353 1.00 46.94 95 SER A O 1
ATOM 702 N N . GLY A 1 96 ? -11.291 -18.005 19.899 1.00 40.53 96 GLY A N 1
ATOM 703 C CA . GLY A 1 96 ? -10.986 -19.062 20.870 1.00 40.53 96 GLY A CA 1
ATOM 704 C C . GLY A 1 96 ? -9.551 -19.005 21.410 1.00 40.53 96 GLY A C 1
ATOM 705 O O . GLY A 1 96 ? -9.281 -19.559 22.470 1.00 40.53 96 GLY A O 1
ATOM 706 N N . GLU A 1 97 ? -8.661 -18.262 20.744 1.00 34.72 97 GLU A N 1
ATOM 707 C CA . GLU A 1 97 ? -7.337 -17.870 21.241 1.00 34.72 97 GLU A CA 1
ATOM 708 C C . GLU A 1 97 ? -7.296 -16.368 21.554 1.00 34.72 97 GLU A C 1
ATOM 710 O O . GLU A 1 97 ? -6.336 -15.658 21.274 1.00 34.72 97 GLU A O 1
ATOM 715 N N . SER A 1 98 ? -8.333 -15.838 22.201 1.00 41.88 98 SER A N 1
ATOM 716 C CA . SER A 1 98 ? -8.119 -14.668 23.050 1.00 41.88 98 SER A CA 1
ATOM 717 C C . SER A 1 98 ? -7.541 -15.154 24.375 1.00 41.88 98 SER A C 1
ATOM 719 O O . SER A 1 98 ? -8.185 -15.010 25.414 1.00 41.88 98 SER A O 1
ATOM 721 N N . SER A 1 99 ? -6.340 -15.742 24.357 1.00 39.09 99 SER A N 1
ATOM 722 C CA . SER A 1 99 ? -5.544 -15.775 25.575 1.00 39.09 99 SER A CA 1
ATOM 723 C C . SER A 1 99 ? -5.385 -14.314 25.985 1.00 39.09 99 SER A C 1
ATOM 725 O O . SER A 1 99 ? -4.806 -13.495 25.269 1.00 39.09 99 SER A O 1
ATOM 727 N N . SER A 1 100 ? -6.014 -13.935 27.097 1.00 54.03 100 SER A N 1
ATOM 728 C CA . SER A 1 100 ? -5.586 -12.758 27.838 1.00 54.03 100 SER A CA 1
ATOM 729 C C . SER A 1 100 ? -4.070 -12.859 27.922 1.00 54.03 100 SER A C 1
ATOM 731 O O . SER A 1 100 ? -3.574 -13.850 28.458 1.00 54.03 100 SER A O 1
ATOM 733 N N . LEU A 1 101 ? -3.360 -11.921 27.293 1.00 64.50 101 LEU A N 1
ATOM 734 C CA . LEU A 1 101 ? -1.903 -11.915 27.297 1.00 64.50 101 LEU A CA 1
ATOM 735 C C . LEU A 1 101 ? -1.442 -12.066 28.742 1.00 64.50 101 LEU A C 1
ATOM 737 O O . LEU A 1 101 ? -1.738 -11.209 29.574 1.00 64.50 101 LEU A O 1
ATOM 741 N N . GLU A 1 102 ? -0.764 -13.172 29.043 1.00 75.62 102 GLU A N 1
ATOM 742 C CA . GLU A 1 102 ? -0.129 -13.325 30.340 1.00 75.62 102 GLU A CA 1
ATOM 743 C C . GLU A 1 102 ? 1.003 -12.304 30.393 1.00 75.62 102 GLU A C 1
ATOM 745 O O . GLU A 1 102 ? 1.980 -12.379 29.638 1.00 75.62 102 GLU A O 1
ATOM 750 N N . LEU A 1 103 ? 0.799 -11.287 31.225 1.00 83.44 103 LEU A N 1
ATOM 751 C CA . LEU A 1 103 ? 1.757 -10.219 31.429 1.00 83.44 103 LEU A CA 1
ATOM 752 C C . LEU A 1 103 ? 2.913 -10.750 32.270 1.00 83.44 103 LEU A C 1
ATOM 754 O O . LEU A 1 103 ? 2.715 -11.365 33.318 1.00 83.44 103 LEU A O 1
ATOM 758 N N . THR A 1 104 ? 4.134 -10.468 31.836 1.00 87.75 104 THR A N 1
ATOM 759 C CA . THR A 1 104 ? 5.317 -10.643 32.679 1.00 87.75 104 THR A CA 1
ATOM 760 C C . THR A 1 104 ? 5.251 -9.705 33.890 1.00 87.75 104 THR A C 1
ATOM 762 O O . THR A 1 104 ? 4.482 -8.739 33.924 1.00 87.75 104 THR A O 1
ATOM 765 N N . GLU A 1 105 ? 6.077 -9.948 34.911 1.00 88.25 105 GLU A N 1
ATOM 766 C CA . GLU A 1 105 ? 6.129 -9.066 36.087 1.00 88.25 105 GLU A CA 1
ATOM 767 C C . GLU A 1 105 ? 6.497 -7.616 35.727 1.00 88.25 105 GLU A C 1
ATOM 769 O O . GLU A 1 105 ? 6.026 -6.676 36.371 1.00 88.25 105 GLU A O 1
ATOM 774 N N . GLU A 1 106 ? 7.332 -7.420 34.703 1.00 87.75 106 GLU A N 1
ATOM 775 C CA . GLU A 1 106 ? 7.696 -6.090 34.208 1.00 87.75 106 GLU A CA 1
ATOM 776 C C . GLU A 1 106 ? 6.524 -5.429 33.477 1.00 87.75 106 GLU A C 1
ATOM 778 O O . GLU A 1 106 ? 6.157 -4.304 33.813 1.00 87.75 106 GLU A O 1
ATOM 783 N N . GLU A 1 107 ? 5.860 -6.148 32.569 1.00 89.69 107 GLU A N 1
ATOM 784 C CA . GLU A 1 107 ? 4.681 -5.647 31.847 1.00 89.69 107 GLU A CA 1
ATOM 785 C C . GLU A 1 107 ? 3.513 -5.340 32.787 1.00 89.69 107 GLU A C 1
ATOM 787 O O . GLU A 1 107 ? 2.786 -4.372 32.575 1.00 89.69 107 GLU A O 1
ATOM 792 N N . THR A 1 108 ? 3.361 -6.108 33.867 1.00 90.31 108 THR A N 1
ATOM 793 C CA . THR A 1 108 ? 2.357 -5.841 34.904 1.00 90.31 108 THR A CA 1
ATOM 794 C C . THR A 1 108 ? 2.640 -4.513 35.609 1.00 90.31 108 THR A C 1
ATOM 796 O O . THR A 1 108 ? 1.727 -3.713 35.814 1.00 90.31 108 THR A O 1
ATOM 799 N N . LYS A 1 109 ? 3.909 -4.220 35.932 1.00 91.88 109 LYS A N 1
ATOM 800 C CA . LYS A 1 109 ? 4.298 -2.921 36.512 1.00 91.88 109 LYS A CA 1
ATOM 801 C C . LYS A 1 109 ? 4.036 -1.774 35.539 1.00 91.88 109 LYS A C 1
ATOM 803 O O . LYS A 1 109 ? 3.527 -0.737 35.957 1.00 91.88 109 LYS A O 1
ATOM 808 N N . THR A 1 110 ? 4.353 -1.960 34.259 1.00 91.38 110 THR A N 1
ATOM 809 C CA . THR A 1 110 ? 4.078 -0.965 33.215 1.00 91.38 110 THR A CA 1
ATOM 810 C C . THR A 1 110 ? 2.577 -0.740 33.040 1.00 91.38 110 THR A C 1
ATOM 812 O O . THR A 1 110 ? 2.136 0.405 32.987 1.00 91.38 110 THR A O 1
ATOM 815 N N . SER A 1 111 ? 1.772 -1.805 33.036 1.00 93.12 111 SER A N 1
ATOM 816 C CA . SER A 1 111 ? 0.308 -1.726 32.992 1.00 93.12 111 SER A CA 1
ATOM 817 C C . SER A 1 111 ? -0.249 -0.893 34.147 1.00 93.12 111 SER A C 1
ATOM 819 O O . SER A 1 111 ? -1.046 0.017 33.927 1.00 93.12 111 SER A O 1
ATOM 821 N N . GLU A 1 112 ? 0.223 -1.115 35.375 1.00 94.12 112 GLU A N 1
ATOM 822 C CA . GLU A 1 112 ? -0.209 -0.316 36.527 1.00 94.12 112 GLU A CA 1
ATOM 823 C C . GLU A 1 112 ? 0.219 1.158 36.431 1.00 94.12 112 GLU A C 1
ATOM 825 O O . GLU A 1 112 ? -0.535 2.050 36.821 1.00 94.12 112 GLU A O 1
ATOM 830 N N . GLN A 1 113 ? 1.380 1.458 35.843 1.00 94.44 113 GLN A N 1
ATOM 831 C CA . GLN A 1 113 ? 1.768 2.846 35.559 1.00 94.44 113 GLN A CA 1
ATOM 832 C C . GLN A 1 113 ? 0.838 3.502 34.529 1.00 94.44 113 GLN A C 1
ATOM 834 O O . GLN A 1 113 ? 0.388 4.629 34.740 1.00 94.44 113 GLN A O 1
ATOM 839 N N . ILE A 1 114 ? 0.476 2.787 33.462 1.00 95.31 114 ILE A N 1
ATOM 840 C CA . ILE A 1 114 ? -0.498 3.256 32.466 1.00 95.31 114 ILE A CA 1
ATOM 841 C C . ILE A 1 114 ? -1.874 3.464 33.111 1.00 95.31 114 ILE A C 1
ATOM 843 O O . ILE A 1 114 ? -2.547 4.455 32.819 1.00 95.31 114 ILE A O 1
ATOM 847 N N . ARG A 1 115 ? -2.279 2.593 34.044 1.00 96.12 115 ARG A N 1
ATOM 848 C CA . ARG A 1 115 ? -3.525 2.736 34.815 1.00 96.12 115 ARG A CA 1
ATOM 849 C C . ARG A 1 115 ? -3.561 4.049 35.592 1.00 96.12 115 ARG A C 1
ATOM 851 O O . ARG A 1 115 ? -4.595 4.719 35.629 1.00 96.12 115 ARG A O 1
ATOM 858 N N . LEU A 1 116 ? -2.431 4.457 36.172 1.00 95.25 116 LEU A N 1
ATOM 859 C CA . LEU A 1 116 ? -2.306 5.746 36.855 1.00 95.25 116 LEU A CA 1
ATOM 860 C C . LEU A 1 116 ? -2.400 6.934 35.887 1.00 95.25 116 LEU A C 1
ATOM 862 O O . LEU A 1 116 ? -3.039 7.928 36.233 1.00 95.25 116 LEU A O 1
ATOM 866 N N . ILE A 1 117 ? -1.841 6.825 34.676 1.00 95.44 117 ILE A N 1
ATOM 867 C CA . ILE A 1 117 ? -1.994 7.846 33.622 1.00 95.44 117 ILE A CA 1
ATOM 868 C C . ILE A 1 117 ? -3.475 7.989 33.248 1.00 95.44 117 ILE A C 1
ATOM 870 O O . ILE A 1 117 ? -4.024 9.092 33.296 1.00 95.44 117 ILE A O 1
ATOM 874 N N . TRP A 1 118 ? -4.159 6.872 32.974 1.00 96.62 118 TRP A N 1
ATOM 875 C CA . TRP A 1 118 ? -5.601 6.855 32.703 1.00 96.62 118 TRP A CA 1
ATOM 876 C C . TRP A 1 118 ? -6.394 7.493 33.838 1.00 96.62 118 TRP A C 1
ATOM 878 O O . TRP A 1 118 ? -7.256 8.329 33.591 1.00 96.62 118 TRP A O 1
ATOM 888 N N . LYS A 1 119 ? -6.070 7.167 35.091 1.00 95.50 119 LYS A N 1
ATOM 889 C CA . LYS A 1 119 ? -6.718 7.753 36.268 1.00 95.50 119 LYS A CA 1
ATOM 890 C C . LYS A 1 119 ? -6.461 9.262 36.398 1.00 95.50 119 LYS A C 1
ATOM 892 O O . LYS A 1 119 ? -7.344 9.991 36.848 1.00 95.50 119 LYS A O 1
ATOM 897 N N . GLY A 1 120 ? -5.275 9.736 36.016 1.00 93.75 120 GLY A N 1
ATOM 898 C CA . GLY A 1 120 ? -4.913 11.157 36.002 1.00 93.75 120 GLY A CA 1
ATOM 899 C C . GLY A 1 120 ? -5.594 11.965 34.890 1.00 93.75 120 GLY A C 1
ATOM 900 O O . GLY A 1 120 ? -5.699 13.190 34.989 1.00 93.75 120 GLY A O 1
ATOM 901 N N . ILE A 1 121 ? -6.061 11.291 33.842 1.00 94.38 121 ILE A N 1
ATOM 902 C CA . ILE A 1 121 ? -6.864 11.867 32.760 1.00 94.38 121 ILE A CA 1
ATOM 903 C C . ILE A 1 121 ? -8.354 11.809 33.127 1.00 94.38 121 ILE A C 1
ATOM 905 O O . ILE A 1 121 ? -9.037 12.832 33.173 1.00 94.38 121 ILE A O 1
ATOM 909 N N . LEU A 1 122 ? -8.839 10.621 33.487 1.00 93.06 122 LEU A N 1
ATOM 910 C CA . LEU A 1 122 ? -10.222 10.313 33.853 1.00 93.06 122 LEU A CA 1
ATOM 911 C C . LEU A 1 122 ? -10.511 10.660 35.320 1.00 93.06 122 LEU A C 1
ATOM 913 O O . LEU A 1 122 ? -10.885 9.814 36.137 1.00 93.06 122 LEU A O 1
ATOM 917 N N . SER A 1 123 ? -10.326 11.931 35.671 1.00 86.81 123 SER A N 1
ATOM 918 C CA . SER A 1 123 ? -10.459 12.429 37.050 1.00 86.81 123 SER A CA 1
ATOM 919 C C . SER A 1 123 ? -11.847 12.208 37.681 1.00 86.81 123 SER A C 1
ATOM 921 O O . SER A 1 123 ? -11.975 12.181 38.905 1.00 86.81 123 SER A O 1
ATOM 923 N N . ASN A 1 124 ? -12.877 12.016 36.858 1.00 85.44 124 ASN A N 1
ATOM 924 C CA . ASN A 1 124 ? -14.268 11.766 37.235 1.00 85.44 124 ASN A CA 1
ATOM 925 C C . ASN A 1 124 ? -14.591 10.290 37.535 1.00 85.44 124 ASN A C 1
ATOM 927 O O . ASN A 1 124 ? -15.636 10.012 38.123 1.00 85.44 124 ASN A O 1
ATOM 931 N N . VAL A 1 125 ? -13.732 9.346 37.150 1.00 88.06 125 VAL A N 1
ATOM 932 C CA . VAL A 1 125 ? -13.934 7.910 37.404 1.00 88.06 125 VAL A CA 1
ATOM 933 C C . VAL A 1 125 ? -13.338 7.551 38.760 1.00 88.06 125 VAL A C 1
ATOM 935 O O . VAL A 1 125 ? -12.240 7.996 39.063 1.00 88.06 125 VAL A O 1
ATOM 938 N N . ALA A 1 126 ? -14.009 6.746 39.593 1.00 84.88 126 ALA A N 1
ATOM 939 C CA . ALA A 1 126 ? -13.508 6.388 40.929 1.00 84.88 126 ALA A CA 1
ATOM 940 C C . ALA A 1 126 ? -12.222 5.540 40.875 1.00 84.88 126 ALA A C 1
ATOM 942 O O . ALA A 1 126 ? -11.229 5.896 41.515 1.00 84.88 126 ALA A O 1
ATOM 943 N N . ALA A 1 127 ? -12.205 4.495 40.049 1.00 90.12 127 ALA A N 1
ATOM 944 C CA . ALA A 1 127 ? -11.052 3.640 39.784 1.00 90.12 127 ALA A CA 1
ATOM 945 C C . ALA A 1 127 ? -11.071 3.182 38.319 1.00 90.12 127 ALA A C 1
ATOM 947 O O . ALA A 1 127 ? -12.143 3.001 37.751 1.00 90.12 127 ALA A O 1
ATOM 948 N N . VAL A 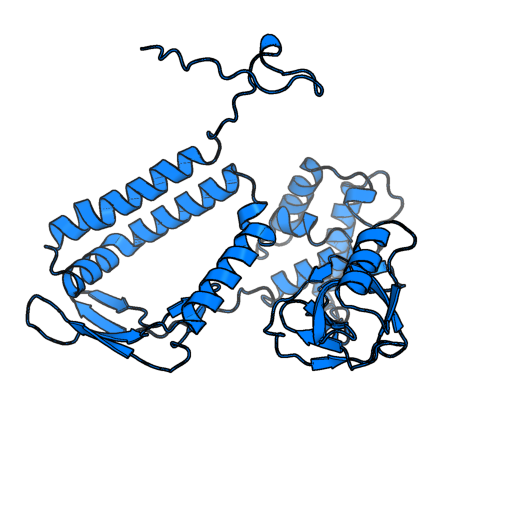1 128 ? -9.893 3.015 37.716 1.00 92.56 128 VAL A N 1
ATOM 949 C CA . VAL A 1 128 ? -9.768 2.486 36.352 1.00 92.56 128 VAL A CA 1
ATOM 950 C C . VAL A 1 128 ? -9.676 0.968 36.446 1.00 92.56 128 VAL A C 1
ATOM 952 O O . VAL A 1 128 ? -8.631 0.425 36.795 1.00 92.56 128 VAL A O 1
ATOM 955 N N . GLU A 1 129 ? -10.785 0.297 36.171 1.00 90.81 129 GLU A N 1
ATOM 956 C CA . GLU A 1 129 ? -10.884 -1.155 35.999 1.00 90.81 129 GLU A CA 1
ATOM 957 C C . GLU A 1 129 ? -10.552 -1.557 34.556 1.00 90.81 129 GLU A C 1
ATOM 959 O O . GLU A 1 129 ? -10.564 -0.718 33.655 1.00 90.81 129 GLU A O 1
ATOM 964 N N . ASP A 1 130 ? -10.304 -2.841 34.317 1.00 86.69 130 ASP A N 1
ATOM 965 C CA . ASP A 1 130 ? -9.950 -3.368 32.991 1.00 86.69 130 ASP A CA 1
ATOM 966 C C . ASP A 1 130 ? -11.047 -3.125 31.938 1.00 86.69 130 ASP A C 1
ATOM 968 O O . ASP A 1 130 ? -10.758 -2.857 30.773 1.00 86.69 130 ASP A O 1
ATOM 972 N N . SER A 1 131 ? -12.309 -3.089 32.369 1.00 86.38 131 SER A N 1
ATOM 973 C CA . SER A 1 131 ? -13.481 -2.772 31.544 1.00 86.38 131 SER A CA 1
ATOM 974 C C . SER A 1 131 ? -13.719 -1.269 31.329 1.00 86.38 131 SER A C 1
ATOM 976 O O . SER A 1 131 ? -14.659 -0.890 30.625 1.00 86.38 131 SER A O 1
ATOM 978 N N . THR A 1 132 ? -12.905 -0.393 31.932 1.00 86.94 132 THR A N 1
ATOM 979 C CA . THR A 1 132 ? -13.084 1.063 31.831 1.00 86.94 132 THR A CA 1
ATOM 980 C C . THR A 1 132 ? -12.869 1.507 30.396 1.00 86.94 132 THR A C 1
ATOM 982 O O . THR A 1 132 ? -11.791 1.314 29.845 1.00 86.94 132 THR A O 1
ATOM 985 N N . ASP A 1 133 ? -13.876 2.143 29.804 1.00 90.75 133 ASP A N 1
ATOM 986 C CA . ASP A 1 133 ? -13.793 2.723 28.464 1.00 90.75 133 ASP A CA 1
ATOM 987 C C . ASP A 1 133 ? -13.372 4.196 28.554 1.00 90.75 133 ASP A C 1
ATOM 989 O O . ASP A 1 133 ? -14.004 4.991 29.257 1.00 90.75 133 ASP A O 1
ATOM 993 N N . PHE A 1 134 ? -12.305 4.556 27.844 1.00 88.06 134 PHE A N 1
ATOM 994 C CA . PHE A 1 134 ? -11.665 5.868 27.867 1.00 88.06 134 PHE A CA 1
ATOM 995 C C . PHE A 1 134 ? -12.630 6.992 27.472 1.00 88.06 134 PHE A C 1
ATOM 997 O O . PHE A 1 134 ? -12.747 8.003 28.167 1.00 88.06 134 PHE A O 1
ATOM 1004 N N . PHE A 1 135 ? -13.393 6.800 26.394 1.00 83.25 135 PHE A N 1
ATOM 1005 C CA . PHE A 1 135 ? -14.269 7.835 25.843 1.00 83.25 135 PHE A CA 1
ATOM 1006 C C . PHE A 1 135 ? -15.613 7.894 26.564 1.00 83.25 135 PHE A C 1
ATOM 1008 O O . PHE A 1 135 ? -16.111 8.984 26.847 1.00 83.25 135 PHE A O 1
ATOM 1015 N N . LYS A 1 136 ? -16.193 6.743 26.936 1.00 82.69 136 LYS A N 1
ATOM 1016 C CA . LYS A 1 136 ? -17.428 6.716 27.748 1.00 82.69 136 LYS A CA 1
ATOM 1017 C C . LYS A 1 136 ? -17.209 7.313 29.136 1.00 82.69 136 LYS A C 1
ATOM 1019 O O . LYS A 1 136 ? -18.151 7.829 29.733 1.00 82.69 136 LYS A O 1
ATOM 1024 N N . SER A 1 137 ? -15.969 7.288 29.615 1.00 88.44 137 SER A N 1
ATOM 1025 C CA . SER A 1 137 ? -15.554 7.927 30.861 1.00 88.44 137 SER A CA 1
ATOM 1026 C C . SER A 1 137 ? -15.317 9.436 30.738 1.00 88.44 137 SER A C 1
ATOM 1028 O O . SER A 1 137 ? -15.001 10.073 31.736 1.00 88.44 137 SER A O 1
ATOM 1030 N N . GLY A 1 138 ? -15.515 10.040 29.561 1.00 82.00 138 GLY A N 1
ATOM 1031 C CA . GLY A 1 138 ? -15.488 11.493 29.375 1.00 82.00 138 GLY A CA 1
ATOM 1032 C C . GLY A 1 138 ? -14.189 12.067 28.807 1.00 82.00 138 GLY A C 1
ATOM 1033 O O . GLY A 1 138 ? -14.068 13.290 28.765 1.00 82.00 138 GLY A O 1
ATOM 1034 N N . ALA A 1 139 ? -13.246 11.233 28.354 1.00 85.12 139 ALA A N 1
ATOM 1035 C CA . ALA A 1 139 ? -12.057 11.712 27.650 1.00 85.12 139 ALA A CA 1
ATOM 1036 C C . ALA A 1 139 ? -12.398 12.277 26.261 1.00 85.12 139 ALA A C 1
ATOM 1038 O O . ALA A 1 139 ? -13.242 11.744 25.534 1.00 85.12 139 ALA A O 1
ATOM 1039 N N . ALA A 1 140 ? -11.697 13.339 25.870 1.00 84.44 140 ALA A N 1
ATOM 1040 C CA . ALA A 1 140 ? -11.789 13.973 24.559 1.00 84.44 140 ALA A CA 1
ATOM 1041 C C . ALA A 1 140 ? -10.486 13.808 23.755 1.00 84.44 140 ALA A C 1
ATOM 1043 O O . ALA A 1 140 ? -9.485 13.279 24.229 1.00 84.44 140 ALA A O 1
ATOM 1044 N N . SER A 1 141 ? -10.450 14.313 22.520 1.00 78.19 141 SER A N 1
ATOM 1045 C CA . SER A 1 141 ? -9.268 14.181 21.653 1.00 78.19 141 SER A CA 1
ATOM 1046 C C . SER A 1 141 ? -7.987 14.800 22.231 1.00 78.19 141 SER A C 1
ATOM 1048 O O . SER A 1 141 ? -6.901 14.324 21.921 1.00 78.19 141 SER A O 1
ATOM 1050 N N . MET A 1 142 ? -8.082 15.833 23.079 1.00 82.38 142 MET A N 1
ATOM 1051 C CA . MET A 1 142 ? -6.901 16.385 23.765 1.00 82.38 142 MET A CA 1
ATOM 1052 C C . MET A 1 142 ? -6.332 15.417 24.810 1.00 82.38 142 MET A C 1
ATOM 1054 O O . MET A 1 142 ? -5.120 15.363 25.001 1.00 82.38 142 MET A O 1
ATOM 1058 N N . ASP A 1 143 ? -7.194 14.617 25.433 1.00 90.81 143 ASP A N 1
ATOM 1059 C CA . ASP A 1 143 ? -6.805 13.601 26.407 1.00 90.81 143 ASP A CA 1
ATOM 1060 C C . ASP A 1 143 ? -6.142 12.396 25.738 1.00 90.81 143 ASP A C 1
ATOM 1062 O O . ASP A 1 143 ? -5.231 11.808 26.310 1.00 90.81 143 ASP A O 1
ATOM 1066 N N . VAL A 1 144 ? -6.533 12.073 24.499 1.00 82.94 144 VAL A N 1
ATOM 1067 C CA . VAL A 1 144 ? -5.843 11.069 23.669 1.00 82.94 144 VAL A CA 1
ATOM 1068 C C . VAL A 1 144 ? -4.396 11.483 23.425 1.00 82.94 144 VAL A C 1
ATOM 1070 O O . VAL A 1 144 ? -3.485 10.699 23.671 1.00 82.94 144 VAL A O 1
ATOM 1073 N N . VAL A 1 145 ? -4.171 12.732 23.003 1.00 87.50 145 VAL A N 1
ATOM 1074 C CA . VAL A 1 145 ? -2.812 13.254 22.776 1.00 87.50 145 VAL A CA 1
ATOM 1075 C C . VAL A 1 145 ? -2.002 13.207 24.069 1.00 87.50 145 VAL A C 1
ATOM 1077 O O . VAL A 1 145 ? -0.856 12.768 24.066 1.00 87.50 145 VAL A O 1
ATOM 1080 N N . ARG A 1 146 ? -2.611 13.610 25.189 1.00 94.56 146 ARG A N 1
ATOM 1081 C CA . ARG A 1 146 ? -1.973 13.548 26.505 1.00 94.56 146 ARG A CA 1
ATOM 1082 C C . ARG A 1 146 ? -1.586 12.117 26.888 1.00 94.56 146 ARG A C 1
ATOM 1084 O O . ARG A 1 146 ? -0.445 11.900 27.280 1.00 94.56 146 ARG A O 1
ATOM 1091 N N . LEU A 1 147 ? -2.502 11.155 26.747 1.00 94.38 147 LEU A N 1
ATOM 1092 C CA . LEU A 1 147 ? -2.244 9.741 27.031 1.00 94.38 147 LEU A CA 1
ATOM 1093 C C . LEU A 1 147 ? -1.072 9.224 26.194 1.00 94.38 147 LEU A C 1
ATOM 1095 O O . LEU A 1 147 ? -0.154 8.613 26.734 1.00 94.38 147 LEU A O 1
ATOM 1099 N N . VAL A 1 148 ? -1.088 9.495 24.888 1.00 90.50 148 VAL A N 1
ATOM 1100 C CA . VAL A 1 148 ? -0.050 9.032 23.965 1.00 90.50 148 VAL A CA 1
ATOM 1101 C C . VAL A 1 148 ? 1.320 9.591 24.342 1.00 90.50 148 VAL A C 1
ATOM 1103 O O . VAL A 1 148 ? 2.287 8.835 24.406 1.00 90.50 148 VAL A O 1
ATOM 1106 N N . GLU A 1 149 ? 1.419 10.888 24.629 1.00 91.69 149 GLU A N 1
ATOM 1107 C CA . GLU A 1 149 ? 2.697 11.516 24.977 1.00 91.69 149 GLU A CA 1
ATOM 1108 C C . GLU A 1 149 ? 3.215 11.083 26.359 1.00 91.69 149 GLU A C 1
ATOM 1110 O O . GLU A 1 149 ? 4.409 10.811 26.498 1.00 91.69 149 GLU A O 1
ATOM 1115 N N . GLU A 1 150 ? 2.344 10.929 27.365 1.00 94.56 150 GLU A N 1
ATOM 1116 C CA . GLU A 1 150 ? 2.751 10.421 28.685 1.00 94.56 150 GLU A CA 1
ATOM 1117 C C . GLU A 1 150 ? 3.230 8.957 28.606 1.00 94.56 150 GLU A C 1
ATOM 1119 O O . GLU A 1 150 ? 4.255 8.604 29.197 1.00 94.56 150 GLU A O 1
ATOM 1124 N N . VAL A 1 151 ? 2.558 8.110 27.816 1.00 92.94 151 VAL A N 1
ATOM 1125 C CA . VAL A 1 151 ? 2.979 6.714 27.604 1.00 92.94 151 VAL A CA 1
ATOM 1126 C C . VAL A 1 151 ? 4.288 6.634 26.812 1.00 92.94 151 VAL A C 1
ATOM 1128 O O . VAL A 1 151 ? 5.161 5.850 27.178 1.00 92.94 151 VAL A O 1
ATOM 1131 N N . LYS A 1 152 ? 4.488 7.471 25.785 1.00 90.00 152 LYS A N 1
ATOM 1132 C CA . LYS A 1 152 ? 5.771 7.558 25.057 1.00 90.00 152 LYS A CA 1
ATOM 1133 C C . LYS A 1 152 ? 6.924 7.991 25.954 1.00 90.00 152 LYS A C 1
ATOM 1135 O O . LYS A 1 152 ? 8.033 7.481 25.815 1.00 90.00 152 LYS A O 1
ATOM 1140 N N . GLN A 1 153 ? 6.684 8.931 26.868 1.00 90.38 153 GLN A N 1
ATOM 1141 C CA . GLN A 1 153 ? 7.704 9.373 27.816 1.00 90.38 153 GLN A CA 1
ATOM 1142 C C . GLN A 1 153 ? 8.113 8.240 28.769 1.00 90.38 153 GLN A C 1
ATOM 1144 O O . GLN A 1 153 ? 9.287 8.130 29.126 1.00 90.38 153 GLN A O 1
ATOM 1149 N N . MET A 1 154 ? 7.157 7.396 29.161 1.00 89.12 154 MET A N 1
ATOM 1150 C CA . MET A 1 154 ? 7.390 6.222 30.001 1.00 89.12 154 MET A CA 1
ATOM 1151 C C . MET A 1 154 ? 8.090 5.084 29.236 1.00 89.12 154 MET A C 1
ATOM 1153 O O . MET A 1 154 ? 9.022 4.476 29.762 1.00 89.12 154 MET A O 1
ATOM 1157 N N . CYS A 1 155 ? 7.674 4.813 27.996 1.00 86.50 155 CYS A N 1
ATOM 1158 C CA . CYS A 1 155 ? 8.200 3.738 27.152 1.00 86.50 155 CYS A CA 1
ATOM 1159 C C . CYS A 1 155 ? 8.554 4.250 25.741 1.00 86.50 155 CYS A C 1
ATOM 1161 O O . CYS A 1 155 ? 7.776 4.059 24.804 1.00 86.50 155 CYS A O 1
ATOM 1163 N N . PRO A 1 156 ? 9.753 4.840 25.549 1.00 82.31 156 PRO A N 1
ATOM 1164 C CA . PRO A 1 156 ? 10.154 5.437 24.269 1.00 82.31 156 PRO A CA 1
ATOM 1165 C C . PRO A 1 156 ? 10.310 4.436 23.118 1.00 82.31 156 PRO A C 1
ATOM 1167 O O . PRO A 1 156 ? 10.346 4.832 21.957 1.00 82.31 156 PRO A O 1
ATOM 1170 N N . SER A 1 157 ? 10.447 3.145 23.431 1.00 78.12 157 SER A N 1
ATOM 1171 C CA . SER A 1 157 ? 10.574 2.066 22.450 1.00 78.12 157 SER A CA 1
ATOM 1172 C C . SER A 1 157 ? 9.262 1.737 21.738 1.00 78.12 157 SER A C 1
ATOM 1174 O O . SER A 1 157 ? 9.297 1.132 20.669 1.00 78.12 157 SER A O 1
ATOM 1176 N N . VAL A 1 158 ? 8.113 2.117 22.307 1.00 82.12 158 VAL A N 1
ATOM 1177 C CA . VAL A 1 158 ? 6.798 1.791 21.749 1.00 82.12 158 VAL A CA 1
ATOM 1178 C C . VAL A 1 158 ? 6.310 2.933 20.863 1.00 82.12 158 VAL A C 1
ATOM 1180 O O . VAL A 1 158 ? 6.117 4.064 21.312 1.00 82.12 158 VAL A O 1
ATOM 1183 N N . LEU A 1 159 ? 6.057 2.622 19.592 1.00 77.44 159 LEU A N 1
ATOM 1184 C CA . LEU A 1 159 ? 5.436 3.545 18.646 1.00 77.44 159 LEU A CA 1
ATOM 1185 C C . LEU A 1 159 ? 3.918 3.565 18.857 1.00 77.44 159 LEU A C 1
ATOM 1187 O O . LEU A 1 159 ? 3.169 2.833 18.210 1.00 77.44 159 LEU A O 1
ATOM 1191 N N . LEU A 1 160 ? 3.480 4.413 19.786 1.00 83.75 160 LEU A N 1
ATOM 1192 C CA . LEU A 1 160 ? 2.068 4.662 20.060 1.00 83.75 160 LEU A CA 1
ATOM 1193 C C . LEU A 1 160 ? 1.563 5.877 19.262 1.00 83.75 160 LEU A C 1
ATOM 1195 O O . LEU A 1 160 ? 2.178 6.948 19.276 1.00 83.75 160 LEU A O 1
ATOM 1199 N N . GLN A 1 161 ? 0.439 5.717 18.575 1.00 79.88 161 GLN A N 1
ATOM 1200 C CA . GLN A 1 161 ? -0.250 6.746 17.799 1.00 79.88 161 GLN A CA 1
ATOM 1201 C C . GLN A 1 161 ? -1.628 7.046 18.400 1.00 79.88 161 GLN A C 1
ATOM 1203 O O . GLN A 1 161 ? -2.146 6.303 19.233 1.00 79.88 161 GLN A O 1
ATOM 1208 N N . ASN A 1 162 ? -2.241 8.153 17.979 1.00 77.69 162 ASN A N 1
ATOM 1209 C CA . ASN A 1 162 ? -3.558 8.540 18.485 1.00 77.69 162 ASN A CA 1
ATOM 1210 C C . ASN A 1 162 ? -4.627 7.516 18.085 1.00 77.69 162 ASN A C 1
ATOM 1212 O O . ASN A 1 162 ? -5.519 7.222 18.877 1.00 77.69 162 ASN A O 1
ATOM 1216 N N . GLU A 1 163 ? -4.520 6.961 16.876 1.00 67.50 163 GLU A N 1
ATOM 1217 C CA . GLU A 1 163 ? -5.412 5.939 16.328 1.00 67.50 163 GLU A CA 1
ATOM 1218 C C . GLU A 1 163 ? -5.489 4.700 17.225 1.00 67.50 163 GLU A C 1
ATOM 1220 O O . GLU A 1 163 ? -6.574 4.146 17.397 1.00 67.50 163 GLU A O 1
ATOM 1225 N N . ASP A 1 164 ? -4.381 4.313 17.859 1.00 79.69 164 ASP A N 1
ATOM 1226 C CA . ASP A 1 164 ? -4.325 3.140 18.733 1.00 79.69 164 ASP A CA 1
ATOM 1227 C C . ASP A 1 164 ? -5.291 3.263 19.918 1.00 79.69 164 ASP A C 1
ATOM 1229 O O . ASP A 1 164 ? -5.971 2.304 20.274 1.00 79.69 164 ASP A O 1
ATOM 1233 N N . VAL A 1 165 ? -5.415 4.465 20.492 1.00 80.88 165 VAL A N 1
ATOM 1234 C CA . VAL A 1 165 ? -6.342 4.746 21.602 1.00 80.88 165 VAL A CA 1
ATOM 1235 C C . VAL A 1 165 ? -7.797 4.678 21.135 1.00 80.88 165 VAL A C 1
ATOM 1237 O O . VAL A 1 165 ? -8.670 4.226 21.872 1.00 80.88 165 VAL A O 1
ATOM 1240 N N . TYR A 1 166 ? -8.079 5.106 19.901 1.00 68.12 166 TYR A N 1
ATOM 1241 C CA . TYR A 1 166 ? -9.425 5.013 19.329 1.00 68.12 166 TYR A CA 1
ATOM 1242 C C . TYR A 1 166 ? -9.827 3.568 19.011 1.00 68.12 166 TYR A C 1
ATOM 1244 O O . TYR A 1 166 ? -11.007 3.237 19.111 1.00 68.12 166 TYR A O 1
ATOM 1252 N N . MET A 1 167 ? -8.865 2.720 18.639 1.00 62.34 167 MET A N 1
ATOM 1253 C CA . MET A 1 167 ? -9.101 1.309 18.310 1.00 62.34 167 MET A CA 1
ATOM 1254 C C . MET A 1 167 ? -9.139 0.406 19.549 1.00 62.34 167 MET A C 1
ATOM 1256 O O . MET A 1 167 ? -9.798 -0.630 19.520 1.00 62.34 167 MET A O 1
ATOM 1260 N N . ALA A 1 168 ? -8.472 0.804 20.633 1.00 79.94 168 ALA A N 1
ATOM 1261 C CA . ALA A 1 168 ? -8.424 0.093 21.904 1.00 79.94 168 ALA A CA 1
ATOM 1262 C C . ALA A 1 168 ? -8.983 0.980 23.029 1.00 79.94 168 ALA A C 1
ATOM 1264 O O . ALA A 1 168 ? -8.250 1.492 23.875 1.00 79.94 168 ALA A O 1
ATOM 1265 N N . SER A 1 169 ? -10.301 1.211 23.000 1.00 83.12 169 SER A N 1
ATOM 1266 C CA . SER A 1 169 ? -10.947 2.183 23.889 1.00 83.12 169 SER A CA 1
ATOM 1267 C C . SER A 1 169 ? -11.092 1.709 25.333 1.00 83.12 169 SER A C 1
ATOM 1269 O O . SER A 1 169 ? -11.268 2.550 26.212 1.00 83.12 169 SER A O 1
ATOM 1271 N N . THR A 1 170 ? -11.047 0.401 25.604 1.00 88.94 170 THR A N 1
ATOM 1272 C CA . THR A 1 170 ? -11.070 -0.135 26.973 1.00 88.94 170 THR A CA 1
ATOM 1273 C C . THR A 1 170 ? -9.658 -0.270 27.532 1.00 88.94 170 THR A C 1
ATOM 1275 O O . THR A 1 170 ? -8.704 -0.471 26.780 1.00 88.94 170 THR A O 1
ATOM 1278 N N . PHE A 1 171 ? -9.506 -0.170 28.855 1.00 92.31 171 PHE A N 1
ATOM 1279 C CA . PHE A 1 171 ? -8.195 -0.291 29.492 1.00 92.31 171 PHE A CA 1
ATOM 1280 C C . PHE A 1 171 ? -7.531 -1.637 29.170 1.00 92.31 171 PHE A C 1
ATOM 1282 O O . PHE A 1 171 ? -6.356 -1.676 28.807 1.00 92.31 171 PHE A O 1
ATOM 1289 N N . GLN A 1 172 ? -8.288 -2.733 29.240 1.00 88.25 172 GLN A N 1
ATOM 1290 C CA . GLN A 1 172 ? -7.789 -4.066 28.916 1.00 88.25 172 GLN A CA 1
ATOM 1291 C C . GLN A 1 172 ? -7.288 -4.161 27.473 1.00 88.25 172 GLN A C 1
ATOM 1293 O O . GLN A 1 172 ? -6.177 -4.643 27.244 1.00 88.25 172 GLN A O 1
ATOM 1298 N N . ASP A 1 173 ? -8.079 -3.691 26.506 1.00 81.69 173 ASP A N 1
ATOM 1299 C CA . ASP A 1 173 ? -7.702 -3.736 25.091 1.00 81.69 173 ASP A CA 1
ATOM 1300 C C . ASP A 1 173 ? -6.471 -2.865 24.830 1.00 81.69 173 ASP A C 1
ATOM 1302 O O . ASP A 1 173 ? -5.573 -3.262 24.085 1.00 81.69 173 ASP A O 1
ATOM 1306 N N . PHE A 1 174 ? -6.396 -1.698 25.483 1.00 91.50 174 PHE A N 1
ATOM 1307 C CA . PHE A 1 174 ? -5.255 -0.796 25.375 1.00 91.50 174 PHE A CA 1
ATOM 1308 C C . PHE A 1 174 ? -3.972 -1.454 25.883 1.00 91.50 174 PHE A C 1
ATOM 1310 O O . PHE A 1 174 ? -2.951 -1.399 25.201 1.00 91.50 174 PHE A O 1
ATOM 1317 N N . ILE A 1 175 ? -4.014 -2.121 27.041 1.00 93.06 175 ILE A N 1
ATOM 1318 C CA . ILE A 1 175 ? -2.853 -2.835 27.588 1.00 93.06 175 ILE A CA 1
ATOM 1319 C C . ILE A 1 175 ? -2.457 -4.015 26.704 1.00 93.06 175 ILE A C 1
ATOM 1321 O O . ILE A 1 175 ? -1.272 -4.191 26.435 1.00 93.06 175 ILE A O 1
ATOM 1325 N N . GLN A 1 176 ? -3.415 -4.797 26.203 1.00 86.81 176 GLN A N 1
ATOM 1326 C CA . GLN A 1 176 ? -3.104 -5.907 25.301 1.00 86.81 176 GLN A CA 1
ATOM 1327 C C . GLN A 1 176 ? -2.436 -5.417 24.012 1.00 86.81 176 GLN A C 1
ATOM 1329 O O . GLN A 1 176 ? -1.415 -5.969 23.611 1.00 86.81 176 GLN A O 1
ATOM 1334 N N . MET A 1 177 ? -2.967 -4.362 23.391 1.00 86.88 177 MET A N 1
ATOM 1335 C CA . MET A 1 177 ? -2.362 -3.734 22.213 1.00 86.88 177 MET A CA 1
ATOM 1336 C C . MET A 1 177 ? -0.969 -3.175 22.532 1.00 86.88 177 MET A C 1
ATOM 1338 O O . MET A 1 177 ? -0.007 -3.475 21.827 1.00 86.88 177 MET A O 1
ATOM 1342 N N . PHE A 1 178 ? -0.829 -2.434 23.633 1.00 90.25 178 PHE A N 1
ATOM 1343 C CA . PHE A 1 178 ? 0.444 -1.851 24.049 1.00 90.25 178 PHE A CA 1
ATOM 1344 C C . PHE A 1 178 ? 1.517 -2.922 24.279 1.00 90.25 178 PHE A C 1
ATOM 1346 O O . PHE A 1 178 ? 2.649 -2.769 23.827 1.00 90.25 178 PHE A O 1
ATOM 1353 N N . VAL A 1 179 ? 1.163 -4.026 24.940 1.00 88.94 179 VAL A N 1
ATOM 1354 C CA . VAL A 1 179 ? 2.080 -5.138 25.221 1.00 88.94 179 VAL A CA 1
ATOM 1355 C C . VAL A 1 179 ? 2.471 -5.869 23.939 1.00 88.94 179 VAL A C 1
ATOM 1357 O O . VAL A 1 179 ? 3.647 -6.168 23.760 1.00 88.94 179 VAL A O 1
ATOM 1360 N N . ARG A 1 180 ? 1.542 -6.075 22.996 1.00 80.88 180 ARG A N 1
ATOM 1361 C CA . ARG A 1 180 ? 1.875 -6.617 21.663 1.00 80.88 180 ARG A CA 1
ATOM 1362 C C . ARG A 1 180 ? 2.877 -5.729 20.932 1.00 80.88 180 ARG A C 1
ATOM 1364 O O . ARG A 1 180 ? 3.871 -6.230 20.408 1.00 80.88 180 ARG A O 1
ATOM 1371 N N . LYS A 1 181 ? 2.680 -4.406 20.966 1.00 83.06 181 LYS A N 1
ATOM 1372 C CA . LYS A 1 181 ? 3.644 -3.443 20.411 1.00 83.06 181 LYS A CA 1
ATOM 1373 C C . LYS A 1 181 ? 4.990 -3.490 21.129 1.00 83.06 181 LYS A C 1
ATOM 1375 O O . LYS A 1 181 ? 6.026 -3.465 20.471 1.00 83.06 181 LYS A O 1
ATOM 1380 N N . LEU A 1 182 ? 4.988 -3.601 22.457 1.00 86.00 182 LEU A N 1
ATOM 1381 C CA . LEU A 1 182 ? 6.200 -3.684 23.275 1.00 86.00 182 LEU A CA 1
ATOM 1382 C C . LEU A 1 182 ? 7.016 -4.951 22.982 1.00 86.00 182 LEU A C 1
ATOM 1384 O O . LEU A 1 182 ? 8.240 -4.879 22.892 1.00 86.00 182 LEU A O 1
ATOM 1388 N N . ARG A 1 183 ? 6.345 -6.090 22.788 1.00 84.81 183 ARG A N 1
ATOM 1389 C CA . ARG A 1 183 ? 6.964 -7.370 22.405 1.00 84.81 183 ARG A CA 1
ATOM 1390 C C . ARG A 1 183 ? 7.411 -7.413 20.941 1.00 84.81 183 ARG A C 1
ATOM 1392 O O . ARG A 1 183 ? 8.112 -8.341 20.548 1.00 84.81 183 ARG A O 1
ATOM 1399 N N . GLY A 1 184 ? 7.016 -6.427 20.134 1.00 68.81 184 GLY A N 1
ATOM 1400 C CA . GLY A 1 184 ? 7.235 -6.429 18.689 1.00 68.81 184 GLY A CA 1
ATOM 1401 C C . GLY A 1 184 ? 6.342 -7.423 17.939 1.00 68.81 184 GLY A C 1
ATOM 1402 O O . GLY A 1 184 ? 6.616 -7.720 16.784 1.00 68.81 184 GLY A O 1
ATOM 1403 N N . GLU A 1 185 ? 5.279 -7.927 18.571 1.00 64.19 185 GLU A N 1
ATOM 1404 C CA . GLU A 1 185 ? 4.264 -8.792 17.946 1.00 64.19 185 GLU A CA 1
ATOM 1405 C C . GLU A 1 185 ? 3.350 -8.006 16.992 1.00 64.19 185 GLU A C 1
ATOM 1407 O O . GLU A 1 185 ? 2.708 -8.589 16.126 1.00 64.19 185 GLU A O 1
ATOM 1412 N N . ASP A 1 186 ? 3.328 -6.678 17.133 1.00 57.81 186 ASP A N 1
ATOM 1413 C CA . ASP A 1 186 ? 2.678 -5.737 16.213 1.00 57.81 186 ASP A CA 1
ATOM 1414 C C . ASP A 1 186 ? 3.623 -5.285 15.081 1.00 57.81 186 ASP A C 1
ATOM 1416 O O . ASP A 1 186 ? 3.357 -4.294 14.398 1.00 57.81 186 ASP A O 1
ATOM 1420 N N . GLN A 1 187 ? 4.759 -5.974 14.888 1.00 49.66 187 GLN A N 1
ATOM 1421 C CA . GLN A 1 187 ? 5.531 -5.811 13.660 1.00 49.66 187 GLN A CA 1
ATOM 1422 C C . GLN A 1 187 ? 4.613 -6.173 12.495 1.00 49.66 187 GLN A C 1
ATOM 1424 O O . GLN A 1 187 ? 4.201 -7.325 12.359 1.00 49.66 187 GLN A O 1
ATOM 1429 N N . GLU A 1 188 ? 4.286 -5.163 11.680 1.00 51.69 188 GLU A N 1
ATOM 1430 C CA . GLU A 1 188 ? 3.717 -5.344 10.346 1.00 51.69 188 GLU A CA 1
ATOM 1431 C C . GLU A 1 188 ? 4.393 -6.561 9.712 1.00 51.69 188 GLU A C 1
ATOM 1433 O O . GLU A 1 188 ? 5.627 -6.632 9.731 1.00 51.69 188 GLU A O 1
ATOM 1438 N N . GLU A 1 189 ? 3.599 -7.528 9.223 1.00 51.06 189 GLU A N 1
ATOM 1439 C CA . GLU A 1 189 ? 4.116 -8.689 8.495 1.00 51.06 189 GLU A CA 1
ATOM 1440 C C . GLU A 1 189 ? 5.231 -8.200 7.578 1.00 51.06 189 GLU A C 1
ATOM 1442 O O . GLU A 1 189 ? 4.989 -7.386 6.683 1.00 51.06 189 GLU A O 1
ATOM 1447 N N . GLN A 1 190 ? 6.463 -8.620 7.870 1.00 54.16 190 GLN A N 1
ATOM 1448 C CA . GLN A 1 190 ? 7.619 -8.106 7.163 1.00 54.16 190 GLN A CA 1
ATOM 1449 C C . GLN A 1 190 ? 7.379 -8.382 5.681 1.00 54.16 190 GLN A C 1
ATOM 1451 O O . GLN A 1 190 ? 7.174 -9.535 5.299 1.00 54.16 190 GLN A O 1
ATOM 1456 N N . LEU A 1 191 ? 7.312 -7.324 4.868 1.00 72.31 191 LEU A N 1
ATOM 1457 C CA . LEU A 1 191 ? 7.033 -7.459 3.447 1.00 72.31 191 LEU A CA 1
ATOM 1458 C C . LEU A 1 191 ? 8.155 -8.298 2.828 1.00 72.31 191 LEU A C 1
ATOM 1460 O O . LEU A 1 191 ? 9.256 -7.800 2.592 1.00 72.31 191 LEU A O 1
ATOM 1464 N N . VAL A 1 192 ? 7.890 -9.584 2.605 1.00 79.56 192 VAL A N 1
ATOM 1465 C CA . VAL A 1 192 ? 8.824 -10.472 1.920 1.00 79.56 192 VAL A CA 1
ATOM 1466 C C . VAL A 1 192 ? 8.703 -10.166 0.439 1.00 79.56 192 VAL A C 1
ATOM 1468 O O . VAL A 1 192 ? 7.650 -10.369 -0.163 1.00 79.56 192 VAL A O 1
ATOM 1471 N N . VAL A 1 193 ? 9.779 -9.636 -0.130 1.00 91.06 193 VAL A N 1
ATOM 1472 C CA . VAL A 1 193 ? 9.851 -9.282 -1.544 1.00 91.06 193 VAL A CA 1
ATOM 1473 C C . VAL A 1 193 ? 10.886 -10.172 -2.205 1.00 91.06 193 VAL A C 1
ATOM 1475 O O . VAL A 1 193 ? 12.032 -10.229 -1.755 1.00 91.06 193 VAL A O 1
ATOM 1478 N N . ASP A 1 194 ? 10.481 -10.851 -3.274 1.00 92.56 194 ASP A N 1
ATOM 1479 C CA . ASP A 1 194 ? 11.415 -11.523 -4.166 1.00 92.56 194 ASP A CA 1
ATOM 1480 C C . ASP A 1 194 ? 11.942 -10.525 -5.206 1.00 92.56 194 ASP A C 1
ATOM 1482 O O . ASP A 1 194 ? 11.174 -9.909 -5.954 1.00 92.56 194 ASP A O 1
ATOM 1486 N N . TYR A 1 195 ? 13.261 -10.342 -5.228 1.00 95.38 195 TYR A N 1
ATOM 1487 C CA . TYR A 1 195 ? 13.930 -9.364 -6.078 1.00 95.38 195 TYR A CA 1
ATOM 1488 C C . TYR A 1 195 ? 14.745 -10.048 -7.165 1.00 95.38 195 TYR A C 1
ATOM 1490 O O . TYR A 1 195 ? 15.496 -10.992 -6.918 1.00 95.38 195 TYR A O 1
ATOM 1498 N N . VAL A 1 196 ? 14.716 -9.461 -8.357 1.00 96.31 196 VAL A N 1
ATOM 1499 C CA . VAL A 1 196 ? 15.784 -9.652 -9.333 1.00 96.31 196 VAL A CA 1
ATOM 1500 C C . VAL A 1 196 ? 16.815 -8.549 -9.134 1.00 96.31 196 VAL A C 1
ATOM 1502 O O . VAL A 1 196 ? 16.546 -7.381 -9.415 1.00 96.31 196 VAL A O 1
ATOM 1505 N N . SER A 1 197 ? 17.999 -8.926 -8.654 1.00 96.12 197 SER A N 1
ATOM 1506 C CA . SER A 1 197 ? 19.124 -8.005 -8.484 1.00 96.12 197 SER A CA 1
ATOM 1507 C C . SER A 1 197 ? 19.960 -7.906 -9.761 1.00 96.12 197 SER A C 1
ATOM 1509 O O . SER A 1 197 ? 20.295 -8.924 -10.374 1.00 96.12 197 SER A O 1
ATOM 1511 N N . LYS A 1 198 ? 20.337 -6.688 -10.164 1.00 94.06 198 LYS A N 1
ATOM 1512 C CA . LYS A 1 198 ? 21.192 -6.445 -11.335 1.00 94.06 198 LYS A CA 1
ATOM 1513 C C . LYS A 1 198 ? 22.211 -5.345 -11.064 1.00 94.06 198 LYS A C 1
ATOM 1515 O O . LYS A 1 198 ? 21.861 -4.279 -10.574 1.00 94.06 198 LYS A O 1
ATOM 1520 N N . GLU A 1 199 ? 23.459 -5.589 -11.450 1.00 95.88 199 GLU A N 1
ATOM 1521 C CA . GLU A 1 199 ? 24.507 -4.566 -11.444 1.00 95.88 199 GLU A CA 1
ATOM 1522 C C . GLU A 1 199 ? 24.330 -3.641 -12.654 1.00 95.88 199 GLU A C 1
ATOM 1524 O O . GLU A 1 199 ? 24.474 -4.066 -13.805 1.00 95.88 199 GLU A O 1
ATOM 1529 N N . ALA A 1 200 ? 24.000 -2.377 -12.405 1.00 92.88 200 ALA A N 1
ATOM 1530 C CA . ALA A 1 200 ? 23.827 -1.359 -13.434 1.00 92.88 200 ALA A CA 1
ATOM 1531 C C . ALA A 1 200 ? 24.186 0.020 -12.873 1.00 92.88 200 ALA A C 1
ATOM 1533 O O . ALA A 1 200 ? 23.937 0.299 -11.710 1.00 92.88 200 ALA A O 1
ATOM 1534 N N . ASN A 1 201 ? 24.768 0.901 -13.695 1.00 92.81 201 ASN A N 1
ATOM 1535 C CA . ASN A 1 201 ? 25.055 2.290 -13.302 1.00 92.81 201 ASN A CA 1
ATOM 1536 C C . ASN A 1 201 ? 25.850 2.428 -11.976 1.00 92.81 201 ASN A C 1
ATOM 1538 O O . ASN A 1 201 ? 25.598 3.320 -11.171 1.00 92.81 201 ASN A O 1
ATOM 1542 N N . ASN A 1 202 ? 26.824 1.533 -11.756 1.00 94.56 202 ASN A N 1
ATOM 1543 C CA . ASN A 1 202 ? 27.641 1.445 -10.535 1.00 94.56 202 ASN A CA 1
ATOM 1544 C C . ASN A 1 202 ? 26.841 1.213 -9.236 1.00 94.56 202 ASN A C 1
ATOM 1546 O O . ASN A 1 202 ? 27.297 1.605 -8.162 1.00 94.56 202 ASN A O 1
ATOM 1550 N N . MET A 1 203 ? 25.669 0.581 -9.325 1.00 93.88 203 MET A N 1
ATOM 1551 C CA . MET A 1 203 ? 24.862 0.165 -8.181 1.00 93.88 203 MET A CA 1
ATOM 1552 C C . MET A 1 203 ? 24.228 -1.212 -8.408 1.00 93.88 203 MET A C 1
ATOM 1554 O O . MET A 1 203 ? 24.006 -1.634 -9.546 1.00 93.88 203 MET A O 1
ATOM 1558 N N . THR A 1 204 ? 23.886 -1.883 -7.310 1.00 94.81 204 THR A N 1
ATOM 1559 C CA . THR A 1 204 ? 23.010 -3.055 -7.325 1.00 94.81 204 THR A CA 1
ATOM 1560 C C . THR A 1 204 ? 21.563 -2.582 -7.276 1.00 94.81 204 THR A C 1
ATOM 1562 O O . THR A 1 204 ? 21.135 -2.004 -6.281 1.00 94.81 204 THR A O 1
ATOM 1565 N N . VAL A 1 205 ? 20.815 -2.832 -8.345 1.00 94.25 205 VAL A N 1
ATOM 1566 C CA . VAL A 1 205 ? 19.393 -2.494 -8.459 1.00 94.25 205 VAL A CA 1
ATOM 1567 C C . VAL A 1 205 ? 18.556 -3.709 -8.086 1.00 94.25 205 VAL A C 1
ATOM 1569 O O . VAL A 1 205 ? 18.778 -4.780 -8.655 1.00 94.25 205 VAL A O 1
ATOM 1572 N N . ASN A 1 206 ? 17.586 -3.556 -7.183 1.00 94.62 206 ASN A N 1
ATOM 1573 C CA . ASN A 1 206 ? 16.697 -4.632 -6.743 1.00 94.62 206 ASN A CA 1
ATOM 1574 C C . ASN A 1 206 ? 15.277 -4.412 -7.274 1.00 94.62 206 ASN A C 1
ATOM 1576 O O . ASN A 1 206 ? 14.561 -3.517 -6.835 1.00 94.62 206 ASN A O 1
ATOM 1580 N N . MET A 1 207 ? 14.851 -5.251 -8.219 1.00 97.25 207 MET A N 1
ATOM 1581 C CA . MET A 1 207 ? 13.564 -5.101 -8.906 1.00 97.25 207 MET A CA 1
ATOM 1582 C C . MET A 1 207 ? 12.573 -6.178 -8.452 1.00 97.25 207 MET A C 1
ATOM 1584 O O . MET A 1 207 ? 12.800 -7.357 -8.743 1.00 97.25 207 MET A O 1
ATOM 1588 N N . PRO A 1 208 ? 11.466 -5.813 -7.781 1.00 97.00 208 PRO A N 1
ATOM 1589 C CA . PRO A 1 208 ? 10.334 -6.716 -7.625 1.00 97.00 208 PRO A CA 1
ATOM 1590 C C . PRO A 1 208 ? 9.764 -7.089 -8.997 1.00 97.00 208 PRO A C 1
ATOM 1592 O O . PRO A 1 208 ? 9.706 -6.253 -9.899 1.00 97.00 208 PRO A O 1
ATOM 1595 N N . HIS A 1 209 ? 9.327 -8.336 -9.160 1.00 97.19 209 HIS A N 1
ATOM 1596 C CA . HIS A 1 209 ? 8.854 -8.859 -10.455 1.00 97.19 209 HIS A CA 1
ATOM 1597 C C . HIS A 1 209 ? 7.459 -9.507 -10.401 1.00 97.19 209 HIS A C 1
ATOM 1599 O O . HIS A 1 209 ? 6.906 -9.920 -11.423 1.00 97.19 209 HIS A O 1
ATOM 1605 N N . GLN A 1 210 ? 6.873 -9.540 -9.207 1.00 97.56 210 GLN A N 1
ATOM 1606 C CA . GLN A 1 210 ? 5.574 -10.131 -8.903 1.00 97.56 210 GLN A CA 1
ATOM 1607 C C . GLN A 1 210 ? 4.432 -9.099 -8.955 1.00 97.56 210 GLN A C 1
ATOM 1609 O O . GLN A 1 210 ? 4.661 -7.890 -9.022 1.00 97.56 210 GLN A O 1
ATOM 1614 N N . CYS A 1 211 ? 3.180 -9.566 -8.902 1.00 96.06 211 CYS A N 1
ATOM 1615 C CA . CYS A 1 211 ? 2.019 -8.694 -8.731 1.00 96.06 211 CYS A CA 1
ATOM 1616 C C . CYS A 1 211 ? 2.062 -8.059 -7.336 1.00 96.06 211 CYS A C 1
ATOM 1618 O O . CYS A 1 211 ? 2.363 -8.752 -6.371 1.00 96.06 211 CYS A O 1
ATOM 1620 N N . PHE A 1 212 ? 1.720 -6.774 -7.209 1.00 96.75 212 PHE A N 1
ATOM 1621 C CA . PHE A 1 212 ? 1.562 -6.125 -5.905 1.00 96.75 212 PHE A CA 1
ATOM 1622 C C . PHE A 1 212 ? 0.074 -5.928 -5.593 1.00 96.75 212 PHE A C 1
ATOM 1624 O O . PHE A 1 212 ? -0.563 -5.015 -6.124 1.00 96.75 212 PHE A O 1
ATOM 1631 N N . ILE A 1 213 ? -0.497 -6.810 -4.768 1.00 95.31 213 ILE A N 1
ATOM 1632 C CA . ILE A 1 213 ? -1.929 -6.841 -4.440 1.00 95.31 213 ILE A CA 1
ATOM 1633 C C . ILE A 1 213 ? -2.093 -6.886 -2.922 1.00 95.31 213 ILE A C 1
ATOM 1635 O O . ILE A 1 213 ? -1.443 -7.665 -2.231 1.00 95.31 213 ILE A O 1
ATOM 1639 N N . ASN A 1 214 ? -2.971 -6.028 -2.395 1.00 90.75 214 ASN A N 1
ATOM 1640 C CA . ASN A 1 214 ? -3.289 -5.942 -0.965 1.00 90.75 214 ASN A CA 1
ATOM 1641 C C . ASN A 1 214 ? -2.049 -5.842 -0.049 1.00 90.75 214 ASN A C 1
ATOM 1643 O O . ASN A 1 214 ? -1.957 -6.513 0.977 1.00 90.75 214 ASN A O 1
ATOM 1647 N N . GLY A 1 215 ? -1.072 -5.026 -0.455 1.00 88.94 215 GLY A N 1
ATOM 1648 C CA . GLY A 1 215 ? 0.149 -4.801 0.317 1.00 88.94 215 GLY A CA 1
ATOM 1649 C C . GLY A 1 215 ? 1.165 -5.942 0.266 1.00 88.94 215 GLY A C 1
ATOM 1650 O O . GLY A 1 215 ? 2.069 -5.942 1.089 1.00 88.94 215 GLY A O 1
ATOM 1651 N N . LYS A 1 216 ? 1.040 -6.906 -0.658 1.00 91.44 216 LYS A N 1
ATOM 1652 C CA . LYS A 1 216 ? 1.949 -8.057 -0.780 1.00 91.44 216 LYS A CA 1
ATOM 1653 C C . LYS A 1 216 ? 2.402 -8.269 -2.219 1.00 91.44 216 LYS A C 1
ATOM 1655 O O . LYS A 1 216 ? 1.647 -7.993 -3.150 1.00 91.44 216 LYS A O 1
ATOM 1660 N N . PHE A 1 217 ? 3.624 -8.775 -2.381 1.00 94.19 217 PHE A N 1
ATOM 1661 C CA . PHE A 1 217 ? 4.103 -9.312 -3.652 1.00 94.19 217 PHE A CA 1
ATOM 1662 C C . PHE A 1 217 ? 3.706 -10.785 -3.777 1.00 94.19 217 PHE A C 1
ATOM 1664 O O . PHE A 1 217 ? 3.939 -11.572 -2.863 1.00 94.19 217 PHE A O 1
ATOM 1671 N N . GLU A 1 218 ? 3.074 -11.146 -4.889 1.00 93.12 218 GLU A N 1
ATOM 1672 C CA . GLU A 1 218 ? 2.580 -12.499 -5.149 1.00 93.12 218 GLU A CA 1
ATOM 1673 C C . GLU A 1 218 ? 2.587 -12.837 -6.648 1.00 93.12 218 GLU A C 1
ATOM 1675 O O . GLU A 1 218 ? 2.486 -11.964 -7.517 1.00 93.12 218 GLU A O 1
ATOM 1680 N N . ASP A 1 219 ? 2.717 -14.123 -6.968 1.00 94.44 219 ASP A N 1
ATOM 1681 C CA . ASP A 1 219 ? 2.638 -14.595 -8.350 1.00 94.44 219 ASP A CA 1
ATOM 1682 C C . ASP A 1 219 ? 1.225 -14.406 -8.922 1.00 94.44 219 ASP A C 1
ATOM 1684 O O . ASP A 1 219 ? 0.230 -14.405 -8.194 1.00 94.44 219 ASP A O 1
ATOM 1688 N N . ALA A 1 220 ? 1.128 -14.288 -10.249 1.00 94.44 220 ALA A N 1
ATOM 1689 C CA . ALA A 1 220 ? -0.165 -14.328 -10.929 1.00 94.44 220 ALA A CA 1
ATOM 1690 C C . ALA A 1 220 ? -0.894 -15.652 -10.627 1.00 94.44 220 ALA A C 1
ATOM 1692 O O . ALA A 1 220 ? -0.257 -16.703 -10.537 1.00 94.44 220 ALA A O 1
ATOM 1693 N N . GLU A 1 221 ? -2.228 -15.631 -10.560 1.00 91.31 221 GLU A N 1
ATOM 1694 C CA . GLU A 1 221 ? -3.076 -16.790 -10.223 1.00 91.31 221 GLU A CA 1
ATOM 1695 C C . GLU A 1 221 ? -2.728 -18.047 -11.041 1.00 91.31 221 GLU A C 1
ATOM 1697 O O . GLU A 1 221 ? -2.695 -19.167 -10.534 1.00 91.31 221 GLU A O 1
ATOM 1702 N N . ASN A 1 222 ? -2.432 -17.863 -12.327 1.00 91.88 222 ASN A N 1
ATOM 1703 C CA . ASN A 1 222 ? -2.095 -18.941 -13.256 1.00 91.88 222 ASN A CA 1
ATOM 1704 C C . ASN A 1 222 ? -0.579 -19.164 -13.428 1.00 91.88 222 ASN A C 1
ATOM 1706 O O . ASN A 1 222 ? -0.177 -19.865 -14.360 1.00 91.88 222 ASN A O 1
ATOM 1710 N N . GLN A 1 223 ? 0.246 -18.533 -12.584 1.00 93.69 223 GLN A N 1
ATOM 1711 C CA . GLN A 1 223 ? 1.715 -18.540 -12.602 1.00 93.69 223 GLN A CA 1
ATOM 1712 C C . GLN A 1 223 ? 2.332 -18.127 -13.950 1.00 93.69 223 GLN A C 1
ATOM 1714 O O . GLN A 1 223 ? 3.499 -18.417 -14.237 1.00 93.69 223 GLN A O 1
ATOM 1719 N N . LYS A 1 224 ? 1.562 -17.465 -14.825 1.00 96.94 224 LYS A N 1
ATOM 1720 C CA . LYS A 1 224 ? 2.091 -16.996 -16.104 1.00 96.94 224 LYS A CA 1
ATOM 1721 C C . LYS A 1 224 ? 3.029 -15.831 -15.869 1.00 96.94 224 LYS A C 1
ATOM 1723 O O . LYS A 1 224 ? 2.771 -14.939 -15.068 1.00 96.94 224 LYS A O 1
ATOM 1728 N N . THR A 1 225 ? 4.094 -15.824 -16.652 1.00 98.12 225 THR A N 1
ATOM 1729 C CA . THR A 1 225 ? 5.076 -14.748 -16.687 1.00 98.12 225 THR A CA 1
ATOM 1730 C C . THR A 1 225 ? 5.398 -14.390 -18.131 1.00 98.12 225 THR A C 1
ATOM 1732 O O . THR A 1 225 ? 5.186 -15.192 -19.046 1.00 98.12 225 THR A O 1
ATOM 1735 N N . TYR A 1 226 ? 5.923 -13.189 -18.342 1.00 97.69 226 TYR A N 1
ATOM 1736 C CA . TYR A 1 226 ? 6.480 -12.759 -19.621 1.00 97.69 226 TYR A CA 1
ATOM 1737 C C . TYR A 1 226 ? 7.839 -12.092 -19.407 1.00 97.69 226 TYR A C 1
ATOM 1739 O O . TYR A 1 226 ? 8.146 -11.624 -18.314 1.00 97.69 226 TYR A O 1
ATOM 1747 N N . ALA A 1 227 ? 8.683 -12.098 -20.436 1.00 98.19 227 ALA A N 1
ATOM 1748 C CA . ALA A 1 227 ? 9.988 -11.455 -20.372 1.00 98.19 227 ALA A CA 1
ATOM 1749 C C . ALA A 1 227 ? 9.842 -9.951 -20.631 1.00 98.19 227 ALA A C 1
ATOM 1751 O O . ALA A 1 227 ? 9.344 -9.577 -21.695 1.00 98.19 227 ALA A O 1
ATOM 1752 N N . THR A 1 228 ? 10.315 -9.113 -19.705 1.00 98.19 228 THR A N 1
ATOM 1753 C CA . THR A 1 228 ? 10.599 -7.706 -20.023 1.00 98.19 228 THR A CA 1
ATOM 1754 C C . THR A 1 228 ? 12.008 -7.590 -20.608 1.00 98.19 228 THR A C 1
ATOM 1756 O O . THR A 1 228 ? 12.931 -8.313 -20.209 1.00 98.19 228 THR A O 1
ATOM 1759 N N . VAL A 1 229 ? 12.156 -6.758 -21.636 1.00 98.19 229 VAL A N 1
ATOM 1760 C CA . VAL A 1 229 ? 13.310 -6.750 -22.542 1.00 98.19 229 VAL A CA 1
ATOM 1761 C C . VAL A 1 229 ? 13.947 -5.373 -22.536 1.00 98.19 229 VAL A C 1
ATOM 1763 O O . VAL A 1 229 ? 13.273 -4.379 -22.773 1.00 98.19 229 VAL A O 1
ATOM 1766 N N . ASN A 1 230 ? 15.263 -5.334 -22.344 1.00 97.62 230 ASN A N 1
ATOM 1767 C CA . ASN A 1 230 ? 16.043 -4.112 -22.424 1.00 97.62 230 ASN A CA 1
ATOM 1768 C C . ASN A 1 230 ? 16.093 -3.630 -23.884 1.00 97.62 230 ASN A C 1
ATOM 1770 O O . ASN A 1 230 ? 16.669 -4.322 -24.732 1.00 97.62 230 ASN A O 1
ATOM 1774 N N . PRO A 1 231 ? 15.554 -2.444 -24.209 1.00 98.06 231 PRO A N 1
ATOM 1775 C CA . PRO A 1 231 ? 15.535 -1.943 -25.580 1.00 98.06 231 PRO A CA 1
ATOM 1776 C C . PRO A 1 231 ? 16.925 -1.547 -26.102 1.00 98.06 231 PRO A C 1
ATOM 1778 O O . PRO A 1 231 ? 17.093 -1.379 -27.308 1.00 98.06 231 PRO A O 1
ATOM 1781 N N . THR A 1 232 ? 17.926 -1.409 -25.227 1.00 96.50 232 THR A N 1
ATOM 1782 C CA . THR A 1 232 ? 19.297 -1.033 -25.609 1.00 96.50 232 THR A CA 1
ATOM 1783 C C . THR A 1 232 ? 20.009 -2.145 -26.379 1.00 96.50 232 THR A C 1
ATOM 1785 O O . THR A 1 232 ? 20.743 -1.868 -27.327 1.00 96.50 232 THR A O 1
ATOM 1788 N N . ASP A 1 233 ? 19.819 -3.400 -25.967 1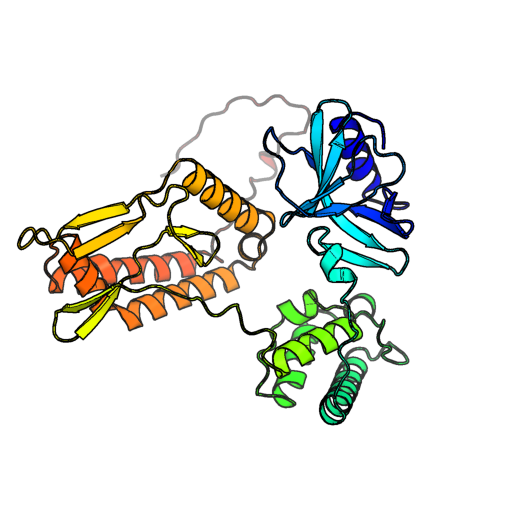.00 96.19 233 ASP A N 1
ATOM 1789 C CA . ASP A 1 233 ? 20.561 -4.558 -26.484 1.00 96.19 233 ASP A CA 1
ATOM 1790 C C . ASP A 1 233 ? 19.676 -5.773 -26.818 1.00 96.19 233 ASP A C 1
ATOM 1792 O O . ASP A 1 233 ? 20.167 -6.764 -27.360 1.00 96.19 233 ASP A O 1
ATOM 1796 N N . GLY A 1 234 ? 18.374 -5.706 -26.526 1.00 96.50 234 GLY A N 1
ATOM 1797 C CA . GLY A 1 234 ? 17.421 -6.793 -26.735 1.00 96.50 234 GLY A CA 1
ATOM 1798 C C . GLY A 1 234 ? 17.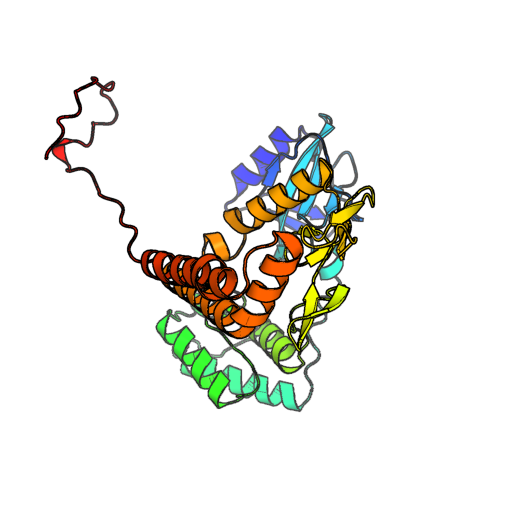536 -7.935 -25.721 1.00 96.50 234 GLY A C 1
ATOM 1799 O O . GLY A 1 234 ? 16.895 -8.972 -25.904 1.00 96.50 234 GLY A O 1
ATOM 1800 N N . SER A 1 235 ? 18.345 -7.788 -24.668 1.00 97.25 235 SER A N 1
ATOM 1801 C CA . SER A 1 235 ? 18.476 -8.800 -23.619 1.00 97.25 235 SER A CA 1
ATOM 1802 C C . SER A 1 235 ? 17.248 -8.829 -22.707 1.00 97.25 235 SER A C 1
ATOM 1804 O O . SER A 1 235 ? 16.609 -7.812 -22.447 1.00 97.25 235 SER A O 1
ATOM 1806 N N . VAL A 1 236 ? 16.911 -10.010 -22.187 1.00 98.06 236 VAL A N 1
ATOM 1807 C CA . VAL A 1 236 ? 15.858 -10.143 -21.170 1.00 98.06 236 VAL A CA 1
ATOM 1808 C C . VAL A 1 236 ? 16.373 -9.580 -19.846 1.00 98.06 236 VAL A C 1
ATOM 1810 O O . VAL A 1 236 ? 17.437 -9.986 -19.377 1.00 98.06 236 VAL A O 1
ATOM 1813 N N . ILE A 1 237 ? 15.617 -8.667 -19.235 1.00 97.31 237 ILE A N 1
ATOM 1814 C CA . ILE A 1 237 ? 15.931 -8.111 -17.912 1.00 97.31 237 ILE A CA 1
ATOM 1815 C C . ILE A 1 237 ? 15.530 -9.128 -16.841 1.00 97.31 237 ILE A C 1
ATOM 1817 O O . ILE A 1 237 ? 16.380 -9.586 -16.080 1.00 97.31 237 ILE A O 1
ATOM 1821 N N . CYS A 1 238 ? 14.251 -9.511 -16.820 1.00 97.56 238 CYS A N 1
ATOM 1822 C CA . CYS A 1 238 ? 13.686 -10.531 -15.940 1.00 97.56 238 CYS A CA 1
ATOM 1823 C C . CYS A 1 238 ? 12.361 -11.074 -16.502 1.00 97.56 238 CYS A C 1
ATOM 1825 O O . CYS A 1 238 ? 11.869 -10.629 -17.545 1.00 97.56 238 CYS A O 1
ATOM 1827 N N . LYS A 1 239 ? 11.788 -12.065 -15.812 1.00 98.00 239 LYS A N 1
ATOM 1828 C CA . LYS A 1 239 ? 10.400 -12.489 -16.015 1.00 98.00 239 LYS A CA 1
ATOM 1829 C C . LYS A 1 239 ? 9.513 -11.730 -15.035 1.00 98.00 239 LYS A C 1
ATOM 1831 O O . LYS A 1 239 ? 9.860 -11.679 -13.866 1.00 98.00 239 LYS A O 1
ATOM 1836 N N . VAL A 1 240 ? 8.391 -11.200 -15.508 1.00 98.19 240 VAL A N 1
ATOM 1837 C CA . VAL A 1 240 ? 7.403 -10.464 -14.708 1.00 98.19 240 VAL A CA 1
ATOM 1838 C C . VAL A 1 240 ? 6.078 -11.221 -14.727 1.00 98.19 240 VAL A C 1
ATOM 1840 O O . VAL A 1 240 ? 5.723 -11.811 -15.755 1.00 98.19 240 VAL A O 1
ATOM 1843 N N . SER A 1 241 ? 5.344 -11.211 -13.613 1.00 98.06 241 SER A N 1
ATOM 1844 C CA . SER A 1 241 ? 4.001 -11.799 -13.521 1.00 98.06 241 SER A CA 1
ATOM 1845 C C . SER A 1 241 ? 3.056 -11.255 -14.600 1.00 98.06 241 SER A C 1
ATOM 1847 O O . SER A 1 241 ? 2.972 -10.052 -14.846 1.00 98.06 241 SER A O 1
ATOM 1849 N N . TYR A 1 242 ? 2.326 -12.159 -15.254 1.00 97.38 242 TYR A N 1
ATOM 1850 C CA . TYR A 1 242 ? 1.353 -11.843 -16.297 1.00 97.38 242 TYR A CA 1
ATOM 1851 C C . TYR A 1 242 ? -0.068 -11.975 -15.738 1.00 97.38 242 TYR A C 1
ATOM 1853 O O . TYR A 1 242 ? -0.651 -13.063 -15.760 1.00 97.38 242 TYR A O 1
ATOM 1861 N N . CYS A 1 243 ? -0.607 -10.862 -15.229 1.00 95.75 243 CYS A N 1
ATOM 1862 C CA . CYS A 1 243 ? -1.897 -10.824 -14.537 1.00 95.75 243 CYS A CA 1
ATOM 1863 C C . CYS A 1 243 ? -3.039 -11.419 -15.376 1.00 95.75 243 CYS A C 1
ATOM 1865 O O . CYS A 1 243 ? -3.233 -11.090 -16.549 1.00 95.75 243 CYS A O 1
ATOM 1867 N N . SER A 1 244 ? -3.824 -12.276 -14.736 1.00 95.25 244 SER A N 1
ATOM 1868 C CA . SER A 1 244 ? -5.063 -12.856 -15.242 1.00 95.25 244 SER A CA 1
ATOM 1869 C C . SER A 1 244 ? -6.292 -12.037 -14.821 1.00 95.25 244 SER A C 1
ATOM 1871 O O . SER A 1 244 ? -6.185 -11.048 -14.099 1.00 95.25 244 SER A O 1
ATOM 1873 N N . VAL A 1 245 ? -7.484 -12.461 -15.256 1.00 96.88 245 VAL A N 1
ATOM 1874 C CA . VAL A 1 245 ? -8.751 -11.848 -14.815 1.00 96.88 245 VAL A CA 1
ATOM 1875 C C . VAL A 1 245 ? -8.943 -12.003 -13.303 1.00 96.88 245 VAL A C 1
ATOM 1877 O O . VAL A 1 245 ? -9.338 -11.039 -12.655 1.00 96.88 245 VAL A O 1
ATOM 1880 N N . GLY A 1 246 ? -8.591 -13.158 -12.724 1.00 93.88 246 GLY A N 1
ATOM 1881 C CA . GLY A 1 246 ? -8.697 -13.373 -11.280 1.00 93.88 246 GLY A CA 1
ATOM 1882 C C . GLY A 1 246 ? -7.777 -12.450 -10.480 1.00 93.88 246 GLY A C 1
ATOM 1883 O O . GLY A 1 246 ? -8.179 -11.921 -9.447 1.00 93.88 246 GLY A O 1
ATOM 1884 N N . ASP A 1 247 ? -6.575 -12.158 -10.984 1.00 95.69 247 ASP A N 1
ATOM 1885 C CA . ASP A 1 247 ? -5.665 -11.187 -10.355 1.00 95.69 247 ASP A CA 1
ATOM 1886 C C . ASP A 1 247 ? -6.253 -9.769 -10.355 1.00 95.69 247 ASP A C 1
ATOM 1888 O O . ASP A 1 247 ? -6.152 -9.050 -9.360 1.00 95.69 247 ASP A O 1
ATOM 1892 N N . VAL A 1 248 ? -6.921 -9.379 -11.448 1.00 97.44 248 VAL A N 1
ATOM 1893 C CA . VAL A 1 248 ? -7.631 -8.094 -11.536 1.00 97.44 248 VAL A CA 1
ATOM 1894 C C . VAL A 1 248 ? -8.775 -8.038 -10.526 1.00 97.44 248 VAL A C 1
ATOM 1896 O O . VAL A 1 248 ? -8.890 -7.050 -9.801 1.00 97.44 248 VAL A O 1
ATOM 1899 N N . ASP A 1 249 ? -9.585 -9.093 -10.429 1.00 93.06 249 ASP A N 1
ATOM 1900 C CA . ASP A 1 249 ? -10.702 -9.153 -9.482 1.00 93.06 249 ASP A CA 1
ATOM 1901 C C . ASP A 1 249 ? -10.214 -9.045 -8.029 1.00 93.06 249 ASP A C 1
ATOM 1903 O O . ASP A 1 249 ? -10.787 -8.290 -7.238 1.00 93.06 249 ASP A O 1
ATOM 1907 N N . ARG A 1 250 ? -9.108 -9.721 -7.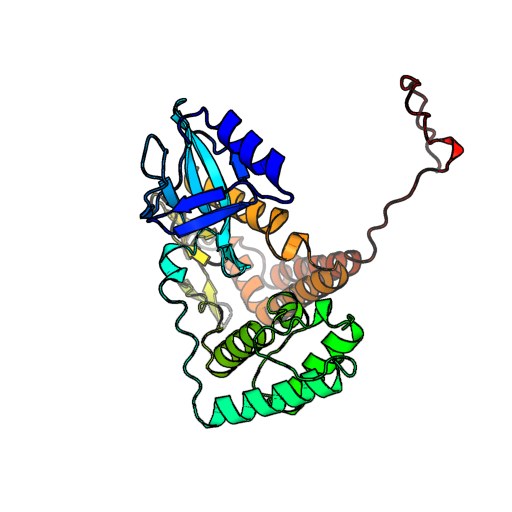683 1.00 93.00 250 ARG A N 1
ATOM 1908 C CA . ARG A 1 250 ? -8.473 -9.625 -6.356 1.00 93.00 250 ARG A CA 1
ATOM 1909 C C . ARG A 1 250 ? -7.933 -8.221 -6.081 1.00 93.00 250 ARG A C 1
ATOM 1911 O O . ARG A 1 250 ? -8.174 -7.684 -4.999 1.00 93.00 250 ARG A O 1
ATOM 1918 N N . ALA A 1 251 ? -7.271 -7.593 -7.055 1.00 96.19 251 ALA A N 1
ATOM 1919 C CA . ALA A 1 251 ? -6.776 -6.222 -6.929 1.00 96.19 251 ALA A CA 1
ATOM 1920 C C . ALA A 1 251 ? -7.913 -5.206 -6.729 1.00 96.19 251 ALA A C 1
ATOM 1922 O O . ALA A 1 251 ? -7.827 -4.334 -5.862 1.00 96.19 251 ALA A O 1
ATOM 1923 N N . VAL A 1 252 ? -9.007 -5.337 -7.487 1.00 97.62 252 VAL A N 1
ATOM 1924 C CA . VAL A 1 252 ? -10.186 -4.466 -7.370 1.00 97.62 252 VAL A CA 1
ATOM 1925 C C . VAL A 1 252 ? -10.900 -4.681 -6.038 1.00 97.62 252 VAL A C 1
ATOM 1927 O O . VAL A 1 252 ? -11.283 -3.703 -5.394 1.00 97.62 252 VAL A O 1
ATOM 1930 N N . ALA A 1 253 ? -11.060 -5.931 -5.599 1.00 90.12 253 ALA A N 1
ATOM 1931 C CA . ALA A 1 253 ? -11.652 -6.243 -4.303 1.00 90.12 253 ALA A CA 1
ATOM 1932 C C . ALA A 1 253 ? -10.840 -5.629 -3.152 1.00 90.12 253 ALA A C 1
ATOM 1934 O O . ALA A 1 253 ? -11.418 -4.951 -2.303 1.00 90.12 253 ALA A O 1
ATOM 1935 N N . ALA A 1 254 ? -9.509 -5.772 -3.177 1.00 91.25 254 ALA A N 1
ATOM 1936 C CA . ALA A 1 254 ? -8.619 -5.176 -2.182 1.00 91.25 254 ALA A CA 1
ATOM 1937 C C . ALA A 1 254 ? -8.691 -3.639 -2.185 1.00 91.25 254 ALA A C 1
ATOM 1939 O O . ALA A 1 254 ? -8.791 -3.015 -1.130 1.00 91.25 254 ALA A O 1
ATOM 1940 N N . ALA A 1 255 ? -8.708 -3.012 -3.366 1.00 95.88 255 ALA A N 1
ATOM 19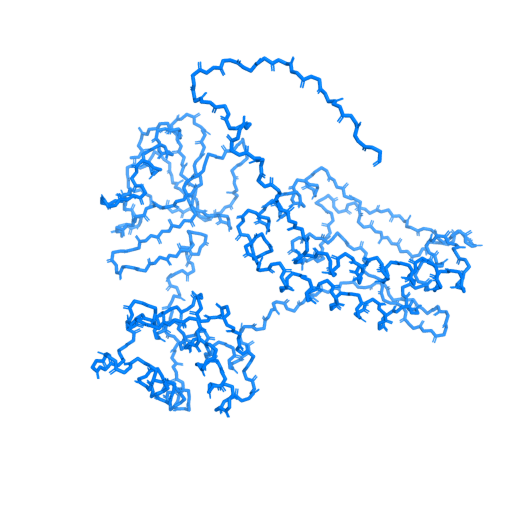41 C CA . ALA A 1 255 ? -8.855 -1.562 -3.481 1.00 95.88 255 ALA A CA 1
ATOM 1942 C C . ALA A 1 255 ? -10.212 -1.071 -2.946 1.00 95.88 255 ALA A C 1
ATOM 1944 O O . ALA A 1 255 ? -10.276 -0.049 -2.259 1.00 95.88 255 ALA A O 1
ATOM 1945 N N . LYS A 1 256 ? -11.296 -1.806 -3.231 1.00 91.00 256 LYS A N 1
ATOM 1946 C CA . LYS A 1 256 ? -12.638 -1.507 -2.719 1.00 91.00 256 LYS A CA 1
ATOM 1947 C C . LYS A 1 256 ? -12.682 -1.605 -1.198 1.00 91.00 256 LYS A C 1
ATOM 1949 O O . LYS A 1 256 ? -13.192 -0.695 -0.552 1.00 91.00 256 LYS A O 1
ATOM 1954 N N . GLU A 1 257 ? -12.125 -2.668 -0.629 1.00 86.06 257 GLU A N 1
ATOM 1955 C CA . GLU A 1 257 ? -12.047 -2.845 0.821 1.00 86.06 257 GLU A CA 1
ATOM 1956 C C . GLU A 1 257 ? -11.228 -1.728 1.479 1.00 86.06 257 GLU A C 1
ATOM 1958 O O . GLU A 1 257 ? -11.706 -1.092 2.419 1.00 86.06 257 GLU A O 1
ATOM 1963 N N . ALA A 1 258 ? -10.050 -1.402 0.936 1.00 83.44 258 ALA A N 1
ATOM 1964 C CA . ALA A 1 258 ? -9.207 -0.315 1.434 1.00 83.44 258 ALA A CA 1
ATOM 1965 C C . ALA A 1 258 ? -9.905 1.060 1.390 1.00 83.44 258 ALA A C 1
ATOM 1967 O O . ALA A 1 258 ? -9.644 1.919 2.237 1.00 83.44 258 ALA A O 1
ATOM 1968 N N . PHE A 1 259 ? -10.793 1.270 0.412 1.00 89.25 259 PHE A N 1
ATOM 1969 C CA . PHE A 1 259 ? -11.566 2.500 0.258 1.00 89.25 259 PHE A CA 1
ATOM 1970 C C . PHE A 1 259 ? -12.796 2.568 1.178 1.00 89.25 259 PHE A C 1
ATOM 1972 O O . PHE A 1 259 ? -13.009 3.594 1.823 1.00 89.25 259 PHE A O 1
ATOM 1979 N N . GLU A 1 260 ? -13.614 1.513 1.227 1.00 86.19 260 GLU A N 1
ATOM 1980 C CA . GLU A 1 260 ? -14.891 1.502 1.961 1.00 86.19 260 GLU A CA 1
ATOM 1981 C C . GLU A 1 260 ? -14.703 1.249 3.467 1.00 86.19 260 GLU A C 1
ATOM 1983 O O . GLU A 1 260 ? -15.384 1.851 4.306 1.00 86.19 260 GLU A O 1
ATOM 1988 N N . GLU A 1 261 ? -13.767 0.370 3.820 1.00 81.06 261 GLU A N 1
ATOM 1989 C CA . GLU A 1 261 ? -13.580 -0.120 5.191 1.00 81.06 261 GLU A CA 1
ATOM 1990 C C . GLU A 1 261 ? -12.198 0.190 5.760 1.00 81.06 261 GLU A C 1
ATOM 1992 O O . GLU A 1 261 ? -12.056 0.346 6.974 1.00 81.06 261 GLU A O 1
ATOM 1997 N N . GLY A 1 262 ? -11.193 0.302 4.892 1.00 73.31 262 GLY A N 1
ATOM 1998 C CA . GLY A 1 262 ? -9.815 0.552 5.278 1.00 73.31 262 GLY A CA 1
ATOM 1999 C C . GLY A 1 262 ? -9.560 1.955 5.842 1.00 73.31 262 GLY A C 1
ATOM 2000 O O . GLY A 1 262 ? -10.378 2.877 5.712 1.00 73.31 262 GLY A O 1
ATOM 2001 N N . PRO A 1 263 ? -8.374 2.156 6.447 1.00 79.38 263 PRO A N 1
ATOM 2002 C CA . PRO A 1 263 ? -8.015 3.425 7.066 1.00 79.38 263 PRO A CA 1
ATOM 2003 C C . PRO A 1 263 ? -7.966 4.565 6.044 1.00 79.38 263 PRO A C 1
ATOM 2005 O O . PRO A 1 263 ? -8.332 5.687 6.376 1.00 79.38 263 PRO A O 1
ATOM 2008 N N . TRP A 1 264 ? -7.597 4.301 4.785 1.00 83.69 264 TRP A N 1
ATOM 2009 C CA . TRP A 1 264 ? -7.412 5.340 3.765 1.00 83.69 264 TRP A CA 1
ATOM 2010 C C . TRP A 1 264 ? -8.668 6.188 3.512 1.00 83.69 264 TRP A C 1
ATOM 2012 O O . TRP A 1 264 ? -8.572 7.416 3.403 1.00 83.69 264 TRP A O 1
ATOM 2022 N N . GLY A 1 265 ? -9.848 5.558 3.453 1.00 81.62 265 GLY A N 1
ATOM 2023 C CA . GLY A 1 265 ? -11.128 6.241 3.232 1.00 81.62 265 GLY A CA 1
ATOM 2024 C C . GLY A 1 265 ? -11.596 7.084 4.422 1.00 81.62 265 GLY A C 1
ATOM 2025 O O . GLY A 1 265 ? -12.245 8.113 4.227 1.00 81.62 265 GLY A O 1
ATOM 2026 N N . ARG A 1 266 ? -11.224 6.687 5.646 1.00 81.50 266 ARG A N 1
ATOM 2027 C CA . ARG A 1 266 ? -11.630 7.331 6.912 1.00 81.50 266 ARG A CA 1
ATOM 2028 C C . ARG A 1 266 ? -10.585 8.304 7.469 1.00 81.50 266 ARG A C 1
ATOM 2030 O O . ARG A 1 266 ? -10.903 9.101 8.347 1.00 81.50 266 ARG A O 1
ATOM 2037 N N . MET A 1 267 ? -9.358 8.246 6.956 1.00 83.00 267 MET A N 1
ATOM 2038 C CA . MET A 1 267 ? -8.226 9.062 7.387 1.00 83.00 267 MET A CA 1
ATOM 2039 C C . MET A 1 267 ? -8.481 10.554 7.176 1.00 83.00 267 MET A C 1
ATOM 2041 O O . MET A 1 267 ? -9.019 10.975 6.145 1.00 83.00 267 MET A O 1
ATOM 2045 N N . ASN A 1 268 ? -8.038 11.364 8.140 1.00 83.44 268 ASN A N 1
ATOM 2046 C CA . ASN A 1 268 ? -8.059 12.815 8.025 1.00 83.44 268 ASN A CA 1
ATOM 2047 C C . ASN A 1 268 ? -7.298 13.243 6.754 1.00 83.44 268 ASN A C 1
ATOM 2049 O O . ASN A 1 268 ? -6.192 12.750 6.508 1.00 83.44 268 ASN A O 1
ATOM 2053 N N . PRO A 1 269 ? -7.834 14.180 5.952 1.00 89.56 269 PRO A N 1
ATOM 2054 C CA . PRO A 1 269 ? -7.149 14.644 4.753 1.00 89.56 269 PRO A CA 1
ATOM 2055 C C . PRO A 1 269 ? -5.716 15.143 4.991 1.00 89.56 269 PRO A C 1
ATOM 2057 O O . PRO A 1 269 ? -4.867 14.977 4.118 1.00 89.56 269 PRO A O 1
ATOM 2060 N N . ARG A 1 270 ? -5.413 15.707 6.168 1.00 84.44 270 ARG A N 1
ATOM 2061 C CA . ARG A 1 270 ? -4.043 16.114 6.511 1.00 84.44 270 ARG A CA 1
ATOM 2062 C C . ARG A 1 270 ? -3.100 14.918 6.632 1.00 84.44 270 ARG A C 1
ATOM 2064 O O . ARG A 1 270 ? -2.017 14.956 6.058 1.00 84.44 270 ARG A O 1
ATOM 2071 N N . ASP A 1 271 ? -3.521 13.866 7.325 1.00 80.94 271 ASP A N 1
ATOM 2072 C CA . ASP A 1 271 ? -2.700 12.670 7.548 1.00 80.94 271 ASP A CA 1
ATOM 2073 C C . ASP A 1 271 ? -2.489 11.906 6.237 1.00 80.94 271 ASP A C 1
ATOM 2075 O O . ASP A 1 271 ? -1.377 11.470 5.939 1.00 80.94 271 ASP A O 1
ATOM 2079 N N . ARG A 1 272 ? -3.513 11.882 5.372 1.00 90.88 272 ARG A N 1
ATOM 2080 C CA . ARG A 1 272 ? -3.380 11.394 3.993 1.00 90.88 272 ARG A CA 1
ATOM 2081 C C . ARG A 1 272 ? -2.314 12.175 3.219 1.00 90.88 272 ARG A C 1
ATOM 2083 O O . ARG A 1 272 ? -1.478 11.576 2.547 1.00 90.88 272 ARG A O 1
ATOM 2090 N N . GLY A 1 273 ? -2.319 13.505 3.338 1.00 91.06 273 GLY A N 1
ATOM 2091 C CA . GLY A 1 273 ? -1.284 14.367 2.765 1.00 91.06 273 GLY A CA 1
ATOM 2092 C C . GLY A 1 273 ? 0.113 14.030 3.296 1.00 91.06 273 GLY A C 1
ATOM 2093 O O . GLY A 1 273 ? 1.043 13.887 2.506 1.00 91.06 273 GLY A O 1
ATOM 2094 N N . SER A 1 274 ? 0.257 13.825 4.608 1.00 91.06 274 SER A N 1
ATOM 2095 C CA . SER A 1 274 ? 1.524 13.422 5.236 1.00 91.06 274 SER A CA 1
ATOM 2096 C C . SER A 1 274 ? 2.065 12.099 4.682 1.00 91.06 274 SER A C 1
ATOM 2098 O O . SER A 1 274 ? 3.262 11.994 4.418 1.00 91.06 274 SER A O 1
ATOM 2100 N N . LEU A 1 275 ? 1.202 11.104 4.440 1.00 88.81 275 LEU A N 1
ATOM 2101 C CA . LEU A 1 275 ? 1.611 9.834 3.825 1.00 88.81 275 LEU A CA 1
ATOM 2102 C C . LEU A 1 275 ? 2.081 10.007 2.375 1.00 88.81 275 LEU A C 1
ATOM 2104 O O . LEU A 1 275 ? 3.076 9.402 1.981 1.00 88.81 275 LEU A O 1
ATOM 2108 N N . LEU A 1 276 ? 1.415 10.858 1.590 1.00 96.56 276 LEU A N 1
ATOM 2109 C CA . LEU A 1 276 ? 1.837 11.158 0.217 1.00 96.56 276 LEU A CA 1
ATOM 2110 C C . LEU A 1 276 ? 3.161 11.936 0.167 1.00 96.56 276 LEU A C 1
ATOM 2112 O O . LEU A 1 276 ? 3.971 11.695 -0.727 1.00 96.56 276 LEU A O 1
ATOM 2116 N N . TYR A 1 277 ? 3.416 12.825 1.134 1.00 95.62 277 TYR A N 1
ATOM 2117 C CA . TYR A 1 277 ? 4.731 13.455 1.287 1.00 95.62 277 TYR A CA 1
ATOM 2118 C C . TYR A 1 277 ? 5.811 12.427 1.616 1.00 95.62 277 TYR A C 1
ATOM 2120 O O . TYR A 1 277 ? 6.835 12.396 0.940 1.00 95.62 277 TYR A O 1
ATOM 2128 N N . ARG A 1 278 ? 5.549 11.530 2.574 1.00 90.62 278 ARG A N 1
ATOM 2129 C CA . ARG A 1 278 ? 6.478 10.449 2.923 1.00 90.62 278 ARG A CA 1
ATOM 2130 C C . ARG A 1 278 ? 6.788 9.551 1.723 1.00 90.62 278 ARG A C 1
ATOM 2132 O O . ARG A 1 278 ? 7.939 9.173 1.540 1.00 90.62 278 ARG A O 1
ATOM 2139 N N . LEU A 1 279 ? 5.793 9.231 0.894 1.00 96.94 279 LEU A N 1
ATOM 2140 C CA . LEU A 1 279 ? 6.010 8.487 -0.349 1.00 96.94 279 LEU A CA 1
ATOM 2141 C C . LEU A 1 279 ? 6.952 9.241 -1.298 1.00 96.94 279 LEU A C 1
ATOM 2143 O O . LEU A 1 279 ? 7.879 8.642 -1.832 1.00 96.94 279 LEU A O 1
ATOM 2147 N N . ALA A 1 280 ? 6.758 10.550 -1.474 1.00 97.00 280 ALA A N 1
ATOM 2148 C CA . ALA A 1 280 ? 7.645 11.357 -2.307 1.00 97.00 280 ALA A CA 1
ATOM 2149 C C . ALA A 1 280 ? 9.083 11.415 -1.764 1.00 97.00 280 ALA A C 1
ATOM 2151 O O . ALA A 1 280 ? 10.025 11.377 -2.551 1.00 97.00 280 ALA A O 1
ATOM 2152 N N . ASP A 1 281 ? 9.256 11.479 -0.443 1.00 89.88 281 ASP A N 1
ATOM 2153 C CA . ASP A 1 281 ? 10.577 11.487 0.192 1.00 89.88 281 ASP A CA 1
ATOM 2154 C C . ASP A 1 281 ? 11.287 10.135 0.032 1.00 89.88 281 ASP A C 1
ATOM 2156 O O . ASP A 1 281 ? 12.481 10.099 -0.255 1.00 89.88 281 ASP A O 1
ATOM 2160 N N . LEU A 1 282 ? 10.550 9.022 0.120 1.00 93.94 282 LEU A N 1
ATOM 2161 C CA . LEU A 1 282 ? 11.082 7.697 -0.208 1.00 93.94 282 LEU A CA 1
ATOM 2162 C C . LEU A 1 282 ? 11.469 7.608 -1.691 1.00 93.94 282 LEU A C 1
ATOM 2164 O O . LEU A 1 282 ? 12.552 7.141 -2.016 1.00 93.94 282 LEU A O 1
ATOM 2168 N N . MET A 1 283 ? 10.637 8.108 -2.606 1.00 98.06 283 MET A N 1
ATOM 2169 C CA . MET A 1 283 ? 10.985 8.142 -4.031 1.00 98.06 283 MET A CA 1
ATOM 2170 C C . MET A 1 283 ? 12.243 8.978 -4.306 1.00 98.06 283 MET A C 1
ATOM 2172 O O . MET A 1 283 ? 13.046 8.600 -5.152 1.00 98.06 283 MET A O 1
ATOM 2176 N N . GLU A 1 284 ? 12.428 10.096 -3.600 1.00 94.88 284 GLU A N 1
ATOM 2177 C CA . GLU A 1 284 ? 13.635 10.926 -3.699 1.00 94.88 284 GLU A CA 1
ATOM 2178 C C . GLU A 1 284 ? 14.867 10.216 -3.125 1.00 94.88 284 GLU A C 1
ATOM 2180 O O . GLU A 1 284 ? 15.941 10.296 -3.714 1.00 94.88 284 GLU A O 1
ATOM 2185 N N . GLN A 1 285 ? 14.710 9.465 -2.030 1.00 95.31 285 GLN A N 1
ATOM 2186 C CA . GLN A 1 285 ? 15.777 8.646 -1.450 1.00 95.31 285 GLN A CA 1
ATOM 2187 C C . GLN A 1 285 ? 16.282 7.562 -2.418 1.00 95.31 285 GLN A C 1
ATOM 2189 O O . GLN A 1 285 ? 17.474 7.265 -2.416 1.00 95.31 285 GLN A O 1
ATOM 2194 N N . TYR A 1 286 ? 15.394 6.985 -3.232 1.00 95.56 286 TYR A N 1
ATOM 2195 C CA . TYR A 1 286 ? 15.713 5.929 -4.204 1.00 95.56 286 TYR A CA 1
ATOM 2196 C C . TYR A 1 286 ? 15.745 6.439 -5.657 1.00 95.56 286 TYR A C 1
ATOM 2198 O O . TYR A 1 286 ? 15.618 5.655 -6.599 1.00 95.56 286 TYR A O 1
ATOM 2206 N N . GLN A 1 287 ? 15.893 7.750 -5.883 1.00 96.81 287 GLN A N 1
ATOM 2207 C CA . GLN A 1 287 ? 15.716 8.339 -7.216 1.00 96.81 287 GLN A CA 1
ATOM 2208 C C . GLN A 1 287 ? 16.728 7.839 -8.256 1.00 96.81 287 GLN A C 1
ATOM 2210 O O . GLN A 1 287 ? 16.370 7.678 -9.424 1.00 96.81 287 GLN A O 1
ATOM 2215 N N . GLU A 1 288 ? 17.978 7.582 -7.860 1.00 95.88 288 GLU A N 1
ATOM 2216 C CA . GLU A 1 288 ? 19.009 7.053 -8.754 1.00 95.88 288 GLU A CA 1
ATOM 2217 C C . GLU A 1 288 ? 18.722 5.598 -9.145 1.00 95.88 288 GLU A C 1
ATOM 2219 O O . GLU A 1 288 ? 18.925 5.222 -10.304 1.00 95.88 288 GLU A O 1
ATOM 2224 N N . GLU A 1 289 ? 18.199 4.797 -8.212 1.00 97.38 289 GLU A N 1
ATOM 2225 C CA . GLU A 1 289 ? 17.780 3.418 -8.472 1.00 97.38 289 GLU A CA 1
ATOM 2226 C C . GLU A 1 289 ? 16.567 3.398 -9.411 1.00 97.38 289 GLU A C 1
ATOM 2228 O O . GLU A 1 289 ? 16.620 2.763 -10.465 1.00 97.38 289 GLU A O 1
ATOM 2233 N N . LEU A 1 290 ? 15.528 4.190 -9.114 1.00 98.25 290 LEU A N 1
ATOM 2234 C CA . LEU A 1 290 ? 14.344 4.348 -9.968 1.00 98.25 290 LEU A CA 1
ATOM 2235 C C . LEU A 1 290 ? 14.714 4.812 -11.384 1.00 98.25 290 LEU A C 1
ATOM 2237 O O . LEU A 1 290 ? 14.219 4.268 -12.368 1.00 98.25 290 LEU A O 1
ATOM 2241 N N . ALA A 1 291 ? 15.619 5.787 -11.511 1.00 97.94 291 ALA A N 1
ATOM 2242 C CA . ALA A 1 291 ? 16.070 6.275 -12.812 1.00 97.94 291 ALA A CA 1
ATOM 2243 C C . ALA A 1 291 ? 16.885 5.222 -13.579 1.00 97.94 291 ALA A C 1
ATOM 2245 O O . ALA A 1 291 ? 16.831 5.176 -14.811 1.00 97.94 291 ALA A O 1
ATOM 2246 N N . THR A 1 292 ? 17.634 4.374 -12.870 1.00 97.81 292 THR A N 1
ATOM 2247 C CA . THR A 1 292 ? 18.382 3.264 -13.471 1.00 97.81 292 THR A CA 1
ATOM 2248 C C . THR A 1 292 ? 17.429 2.179 -13.976 1.00 97.81 292 THR A C 1
ATOM 2250 O O . THR A 1 292 ? 17.592 1.734 -15.112 1.00 97.81 292 THR A O 1
ATOM 2253 N N . ILE A 1 293 ? 16.399 1.818 -13.201 1.00 98.12 293 ILE A N 1
ATOM 2254 C CA . ILE A 1 293 ? 15.336 0.889 -13.627 1.00 98.12 293 ILE A CA 1
ATOM 2255 C C . ILE A 1 293 ? 14.627 1.426 -14.872 1.00 98.12 293 ILE A C 1
ATOM 2257 O O . ILE A 1 293 ? 14.550 0.726 -15.878 1.00 98.12 293 ILE A O 1
ATOM 2261 N N . GLU A 1 294 ? 14.199 2.691 -14.850 1.00 98.25 294 GLU A N 1
ATOM 2262 C CA . GLU A 1 294 ? 13.517 3.328 -15.982 1.00 98.25 294 GLU A CA 1
ATOM 2263 C C . GLU A 1 294 ? 14.389 3.315 -17.246 1.00 98.25 294 GLU A C 1
ATOM 2265 O O . GLU A 1 294 ? 13.905 3.068 -18.350 1.00 98.25 294 GLU A O 1
ATOM 2270 N N . SER A 1 295 ? 15.697 3.540 -17.092 1.00 97.56 295 SER A N 1
ATOM 2271 C CA . SER A 1 295 ? 16.649 3.494 -18.208 1.00 97.56 295 SER A CA 1
ATOM 2272 C C . SER A 1 295 ? 16.800 2.082 -18.780 1.00 97.56 295 SER A C 1
ATOM 2274 O O . SER A 1 295 ? 16.910 1.927 -19.995 1.00 97.56 295 SER A O 1
ATOM 2276 N N . LEU A 1 296 ? 16.802 1.055 -17.923 1.00 97.12 296 LEU A N 1
ATOM 2277 C CA . LEU A 1 296 ? 16.897 -0.347 -18.336 1.00 97.12 296 LEU A CA 1
ATOM 2278 C C . LEU A 1 296 ? 15.628 -0.831 -19.043 1.00 97.12 296 LEU A C 1
ATOM 2280 O O . LEU A 1 296 ? 15.744 -1.541 -20.037 1.00 97.12 296 LEU A O 1
ATOM 2284 N N . ASP A 1 297 ? 14.451 -0.472 -18.531 1.00 97.94 297 ASP A N 1
ATOM 2285 C CA . ASP A 1 297 ? 13.164 -1.008 -18.996 1.00 97.94 297 ASP A CA 1
ATOM 2286 C C . ASP A 1 297 ? 12.613 -0.238 -20.207 1.00 97.94 297 ASP A C 1
ATOM 2288 O O . ASP A 1 297 ? 12.166 -0.831 -21.186 1.00 97.94 297 ASP A O 1
ATOM 2292 N N . SER A 1 298 ? 12.716 1.096 -20.199 1.00 97.50 298 SER A N 1
ATOM 2293 C CA . SER A 1 298 ? 12.173 1.949 -21.271 1.00 97.50 298 SER A CA 1
ATOM 2294 C C . SER A 1 298 ? 13.215 2.422 -22.290 1.00 97.50 298 SER A C 1
ATOM 2296 O O . SER A 1 298 ? 12.859 2.885 -23.377 1.00 97.50 298 SER A O 1
ATOM 2298 N N . GLY A 1 299 ? 14.509 2.333 -21.961 1.00 96.81 299 GLY A N 1
ATOM 2299 C CA . GLY A 1 299 ? 15.588 2.917 -22.765 1.00 96.81 299 GLY A CA 1
ATOM 2300 C C . GLY A 1 299 ? 15.741 4.431 -22.589 1.00 96.81 299 GLY A C 1
ATOM 2301 O O . GLY A 1 299 ? 16.431 5.077 -23.384 1.00 96.81 299 GLY A O 1
ATOM 2302 N N . ALA A 1 300 ? 15.097 5.023 -21.578 1.00 96.69 300 ALA A N 1
ATOM 2303 C CA . ALA A 1 300 ? 15.266 6.432 -21.256 1.00 96.69 300 ALA A CA 1
ATOM 2304 C C . ALA A 1 300 ? 16.742 6.763 -20.981 1.00 96.69 300 ALA A C 1
ATOM 2306 O O . ALA A 1 300 ? 17.458 6.042 -20.289 1.00 96.69 300 ALA A O 1
ATOM 2307 N N . VAL A 1 301 ? 17.212 7.901 -21.497 1.00 97.88 301 VAL A N 1
ATOM 2308 C CA . VAL A 1 301 ? 18.553 8.397 -21.162 1.00 97.88 301 VAL A CA 1
ATOM 2309 C C . VAL A 1 301 ? 18.585 8.720 -19.668 1.00 97.88 301 VAL A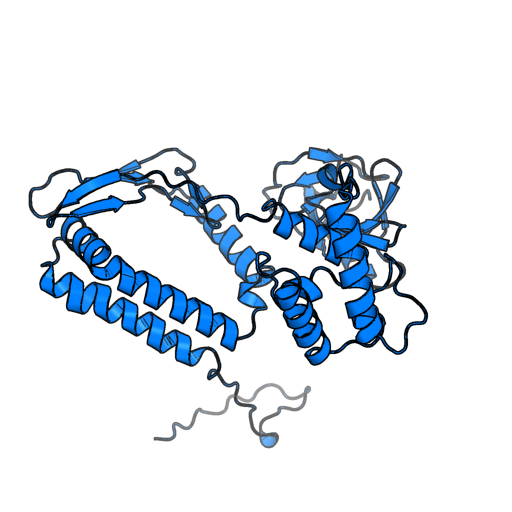 C 1
ATOM 2311 O O . VAL A 1 301 ? 17.808 9.560 -19.221 1.00 97.88 301 VAL A O 1
ATOM 2314 N N . TYR A 1 302 ? 19.508 8.120 -18.911 1.00 97.94 302 TYR A N 1
ATOM 2315 C CA . TYR A 1 302 ? 19.563 8.219 -17.443 1.00 97.94 302 TYR A CA 1
ATOM 2316 C C . TYR A 1 302 ? 19.415 9.644 -16.889 1.00 97.94 302 TYR A C 1
ATOM 2318 O O . TYR A 1 302 ? 18.631 9.886 -15.975 1.00 97.94 302 TYR A O 1
ATOM 2326 N N . THR A 1 303 ? 20.109 10.628 -17.466 1.00 97.50 303 THR A N 1
ATOM 2327 C CA . THR A 1 303 ? 20.028 12.024 -17.001 1.00 97.50 303 THR A CA 1
ATOM 2328 C C . THR A 1 303 ? 18.641 12.644 -17.205 1.00 97.50 303 THR A C 1
ATOM 2330 O O . THR A 1 303 ? 18.220 13.490 -16.415 1.00 97.50 303 THR A O 1
ATOM 2333 N N . LEU A 1 304 ? 17.909 12.208 -18.236 1.00 97.50 304 LEU A N 1
ATOM 2334 C CA . LEU A 1 304 ? 16.512 12.570 -18.477 1.00 97.50 304 LEU A CA 1
ATOM 2335 C C . LEU A 1 304 ? 15.557 11.759 -17.586 1.00 97.50 304 LEU A C 1
ATOM 2337 O O . LEU A 1 304 ? 14.568 12.311 -17.105 1.00 97.50 304 LEU A O 1
ATOM 2341 N N . ALA A 1 305 ? 15.839 10.477 -17.340 1.00 97.44 305 ALA A N 1
ATOM 2342 C CA . ALA A 1 305 ? 15.082 9.649 -16.401 1.00 97.44 305 ALA A CA 1
ATOM 2343 C C . ALA A 1 305 ? 15.106 10.264 -14.993 1.00 97.44 305 ALA A C 1
ATOM 2345 O O . ALA A 1 305 ? 14.054 10.552 -14.426 1.00 97.44 305 ALA A O 1
ATOM 2346 N N . LEU A 1 306 ? 16.298 10.604 -14.499 1.00 96.88 306 LEU A N 1
ATOM 2347 C CA . LEU A 1 306 ? 16.504 11.221 -13.192 1.00 96.88 306 LEU A CA 1
ATOM 2348 C C . LEU A 1 306 ? 15.774 12.566 -13.071 1.00 96.88 306 LEU A C 1
ATOM 2350 O O . LEU A 1 306 ? 14.987 12.782 -12.152 1.00 96.88 306 LEU A O 1
ATOM 2354 N N . LYS A 1 307 ? 15.986 13.476 -14.031 1.00 96.38 307 LYS A N 1
ATOM 2355 C CA . LYS A 1 307 ? 15.433 14.836 -13.954 1.00 96.38 307 LYS A CA 1
ATOM 2356 C C . LYS A 1 307 ? 13.930 14.902 -14.233 1.00 96.38 307 LYS A C 1
ATOM 2358 O O . LYS A 1 307 ? 13.239 15.723 -13.632 1.00 96.38 307 LYS A O 1
ATOM 2363 N N . THR A 1 308 ? 13.436 14.112 -15.184 1.00 97.38 308 THR A N 1
ATOM 2364 C CA . THR A 1 308 ? 12.070 14.240 -15.705 1.00 97.38 308 THR A CA 1
ATOM 2365 C C . THR A 1 308 ? 11.183 13.097 -15.246 1.00 97.38 308 THR A C 1
ATOM 2367 O O . THR A 1 308 ? 10.198 13.373 -14.575 1.00 97.38 308 THR A O 1
ATOM 2370 N N . HIS A 1 309 ? 11.519 11.844 -15.551 1.00 98.06 309 HIS A N 1
ATOM 2371 C CA . HIS A 1 309 ? 10.636 10.706 -15.260 1.00 98.06 309 HIS A CA 1
ATOM 2372 C C . HIS A 1 309 ? 10.448 10.550 -13.745 1.00 98.06 309 HIS A C 1
ATOM 2374 O O . HIS A 1 309 ? 9.328 10.615 -13.240 1.00 98.06 309 HIS A O 1
ATOM 2380 N N . VAL A 1 310 ? 11.553 10.478 -13.001 1.00 98.44 310 VAL A N 1
ATOM 2381 C CA . VAL A 1 310 ? 11.538 10.367 -11.538 1.00 98.44 310 VAL A CA 1
ATOM 2382 C C . VAL A 1 310 ? 11.312 11.733 -10.892 1.00 98.44 310 VAL A C 1
ATOM 2384 O O . VAL A 1 310 ? 10.390 11.896 -10.092 1.00 98.44 310 VAL A O 1
ATOM 2387 N N . GLY A 1 311 ? 12.081 12.750 -11.296 1.00 97.50 311 GLY A N 1
ATOM 2388 C CA . GLY A 1 311 ? 11.990 14.094 -10.722 1.00 97.50 311 GLY A CA 1
ATOM 2389 C C . GLY A 1 311 ? 10.592 14.725 -10.795 1.00 97.50 311 GLY A C 1
ATOM 2390 O O . GLY A 1 311 ? 10.124 15.289 -9.804 1.00 97.50 311 GLY A O 1
ATOM 2391 N N . MET A 1 312 ? 9.876 14.611 -11.924 1.00 98.44 312 MET A N 1
ATOM 2392 C CA . MET A 1 312 ? 8.499 15.126 -12.016 1.00 98.44 312 MET A CA 1
ATOM 2393 C C . MET A 1 312 ? 7.492 14.239 -11.279 1.00 98.44 312 MET A C 1
ATOM 2395 O O . MET A 1 312 ? 6.503 14.762 -10.763 1.00 98.44 312 MET A O 1
ATOM 2399 N N . SER A 1 313 ? 7.736 12.931 -11.173 1.00 98.62 313 SER A N 1
ATOM 2400 C CA . SER A 1 313 ? 6.891 12.033 -10.377 1.00 98.62 313 SER A CA 1
ATOM 2401 C C . SER A 1 313 ? 6.949 12.391 -8.888 1.00 98.62 313 SER A C 1
ATOM 2403 O O . SER A 1 313 ? 5.902 12.565 -8.264 1.00 98.62 313 SER A O 1
ATOM 2405 N N . ILE A 1 314 ? 8.146 12.640 -8.340 1.00 98.62 314 ILE A N 1
ATOM 2406 C CA . ILE A 1 314 ? 8.333 13.136 -6.962 1.00 98.62 314 ILE A CA 1
ATOM 2407 C C . ILE A 1 314 ? 7.565 14.451 -6.755 1.00 98.62 314 ILE A C 1
ATOM 2409 O O . ILE A 1 314 ? 6.808 14.602 -5.792 1.00 98.62 314 ILE A O 1
ATOM 2413 N N . GLN A 1 315 ? 7.710 15.405 -7.682 1.00 98.44 315 GLN A N 1
ATOM 2414 C CA . GLN A 1 315 ? 6.990 16.682 -7.606 1.00 98.44 315 GLN A CA 1
ATOM 2415 C C . GLN A 1 315 ? 5.471 16.508 -7.683 1.00 98.44 315 GLN A C 1
ATOM 2417 O O . GLN A 1 315 ? 4.746 17.224 -6.996 1.00 98.44 315 GLN A O 1
ATOM 2422 N N . THR A 1 316 ? 4.986 15.548 -8.469 1.00 98.81 316 THR A N 1
ATOM 2423 C CA . THR A 1 316 ? 3.557 15.238 -8.597 1.00 98.81 316 THR A CA 1
ATOM 2424 C C . THR A 1 316 ? 2.975 14.786 -7.260 1.00 98.81 316 THR A C 1
ATOM 2426 O O . THR A 1 316 ? 1.961 15.334 -6.819 1.00 98.81 316 THR A O 1
ATOM 2429 N N . PHE A 1 317 ? 3.645 13.859 -6.567 1.00 98.56 317 PHE A N 1
ATOM 2430 C CA . PHE A 1 317 ? 3.216 13.426 -5.235 1.00 98.56 317 PHE A CA 1
ATOM 2431 C C . PHE A 1 317 ? 3.253 14.574 -4.223 1.00 98.56 317 PHE A C 1
ATOM 2433 O O . PHE A 1 317 ? 2.254 14.802 -3.542 1.00 98.56 317 PHE A O 1
ATOM 2440 N N . ARG A 1 318 ? 4.332 15.370 -4.181 1.00 98.19 318 ARG A N 1
ATOM 2441 C CA . ARG A 1 318 ? 4.428 16.549 -3.293 1.00 98.19 318 ARG A CA 1
ATOM 2442 C C . ARG A 1 318 ? 3.332 17.583 -3.566 1.00 98.19 318 ARG A C 1
ATOM 2444 O O . ARG A 1 318 ? 2.790 18.175 -2.631 1.00 98.19 318 ARG A O 1
ATOM 2451 N N . TYR A 1 319 ? 3.000 17.803 -4.836 1.00 98.50 319 TYR A N 1
ATOM 2452 C CA . TYR A 1 319 ? 1.962 18.742 -5.245 1.00 98.50 319 TYR A CA 1
ATOM 2453 C C . TYR A 1 319 ? 0.579 18.284 -4.771 1.00 98.50 319 TYR A C 1
ATOM 2455 O O . TYR A 1 319 ? -0.116 19.039 -4.090 1.00 98.50 319 TYR A O 1
ATOM 2463 N N . PHE A 1 320 ? 0.183 17.044 -5.079 1.00 98.56 320 PHE A N 1
ATOM 2464 C CA . PHE A 1 320 ? -1.140 16.530 -4.709 1.00 98.56 320 PHE A CA 1
ATOM 2465 C C . PHE A 1 320 ? -1.280 16.214 -3.215 1.00 98.56 320 PHE A C 1
ATOM 2467 O O . PHE A 1 320 ? -2.371 16.381 -2.667 1.00 98.56 320 PHE A O 1
ATOM 2474 N N . ALA A 1 321 ? -0.190 15.873 -2.521 1.00 96.56 321 ALA A N 1
ATOM 2475 C CA . ALA A 1 321 ? -0.162 15.798 -1.060 1.00 96.56 321 ALA A CA 1
ATOM 2476 C C . ALA A 1 321 ? -0.653 17.112 -0.430 1.00 96.56 321 ALA A C 1
ATOM 2478 O O . ALA A 1 321 ? -1.551 17.112 0.414 1.00 96.56 321 ALA A O 1
ATOM 2479 N N . GLY A 1 322 ? -0.152 18.244 -0.936 1.00 95.31 322 GLY A N 1
ATOM 2480 C CA . GLY A 1 322 ? -0.546 19.581 -0.498 1.00 95.31 322 GLY A CA 1
ATOM 2481 C C . GLY A 1 322 ? -1.998 19.952 -0.805 1.00 95.31 322 GLY A C 1
ATOM 2482 O O . GLY A 1 322 ? -2.497 20.918 -0.233 1.00 95.31 322 GLY A O 1
ATOM 2483 N N . TRP A 1 323 ? -2.698 19.216 -1.668 1.00 97.69 323 TRP A N 1
ATOM 2484 C CA . TRP A 1 323 ? -4.110 19.458 -1.971 1.00 97.69 323 TRP A CA 1
ATOM 2485 C C . TRP A 1 323 ? -5.077 18.714 -1.056 1.00 97.69 323 TRP A C 1
ATOM 2487 O O . TRP A 1 323 ? -6.245 19.099 -1.007 1.00 97.69 323 TRP A O 1
ATOM 2497 N N . CYS A 1 324 ? -4.625 17.694 -0.321 1.00 93.94 324 CYS A N 1
ATOM 2498 C CA . CYS A 1 324 ? -5.524 16.813 0.424 1.00 93.94 324 CYS A CA 1
ATOM 2499 C C . CYS A 1 324 ? -6.437 17.586 1.392 1.00 93.94 324 CYS A C 1
ATOM 2501 O O . CYS A 1 324 ? -7.638 17.337 1.420 1.00 93.94 324 CYS A O 1
ATOM 2503 N N . ASP A 1 325 ? -5.917 18.592 2.101 1.00 93.00 325 ASP A N 1
ATOM 2504 C CA . ASP A 1 325 ? -6.680 19.432 3.036 1.00 93.00 325 ASP A CA 1
ATOM 2505 C C . ASP A 1 325 ? -7.267 20.720 2.421 1.00 93.00 325 ASP A C 1
ATOM 2507 O O . ASP A 1 325 ? -7.846 21.544 3.130 1.00 93.00 325 ASP A O 1
ATOM 2511 N N . LYS A 1 326 ? -7.142 20.902 1.098 1.00 95.12 326 LYS A N 1
ATOM 2512 C CA . LYS A 1 326 ? -7.587 22.106 0.362 1.00 95.12 326 LYS A CA 1
ATOM 2513 C C . LYS A 1 326 ? -8.746 21.838 -0.591 1.00 95.12 326 LYS A C 1
ATOM 2515 O O . LYS A 1 326 ? -9.244 22.767 -1.226 1.00 95.12 326 LYS A O 1
ATOM 2520 N N . ILE A 1 327 ? -9.202 20.592 -0.685 1.00 92.25 327 ILE A N 1
ATOM 2521 C CA . ILE A 1 327 ? -10.403 20.235 -1.441 1.00 92.25 327 ILE A CA 1
ATOM 2522 C C . ILE A 1 327 ? -11.624 20.716 -0.651 1.00 92.25 327 ILE A C 1
ATOM 2524 O O . ILE A 1 327 ? -11.936 20.199 0.418 1.00 92.25 327 ILE A O 1
ATOM 2528 N N . GLN A 1 328 ? -12.314 21.726 -1.179 1.00 89.25 328 GLN A N 1
ATOM 2529 C CA . GLN A 1 328 ? -13.479 22.332 -0.537 1.00 89.25 328 GLN A CA 1
ATOM 2530 C C . GLN A 1 328 ? -14.750 22.058 -1.334 1.00 89.25 328 GLN A C 1
ATOM 2532 O O . GLN A 1 328 ? -14.789 22.218 -2.555 1.00 89.25 328 GLN A O 1
ATOM 2537 N N . VAL A 1 329 ? -15.823 21.709 -0.625 1.00 83.38 329 VAL A N 1
ATOM 2538 C CA . VAL A 1 329 ? -17.166 21.636 -1.202 1.00 83.38 329 VAL A CA 1
ATOM 2539 C C . VAL A 1 329 ? -17.816 23.009 -1.091 1.00 83.38 329 VAL A C 1
ATOM 2541 O O . VAL A 1 329 ? -17.913 23.586 -0.007 1.00 83.38 329 VAL A O 1
ATOM 2544 N N . ARG A 1 330 ? -18.292 23.544 -2.216 1.00 85.69 330 ARG A N 1
ATOM 2545 C CA . ARG A 1 330 ? -19.066 24.786 -2.226 1.00 85.69 330 ARG A CA 1
ATOM 2546 C C . ARG A 1 330 ? -20.537 24.472 -1.978 1.00 85.69 330 ARG A C 1
ATOM 2548 O O . ARG A 1 330 ? -21.166 23.797 -2.787 1.00 85.69 330 ARG A O 1
ATOM 2555 N N . ASN A 1 331 ? -21.105 25.033 -0.914 1.00 75.88 331 ASN A N 1
ATOM 2556 C CA . ASN A 1 331 ? -22.553 25.027 -0.738 1.00 75.88 331 ASN A CA 1
ATOM 2557 C C . ASN A 1 331 ? -23.191 26.013 -1.728 1.00 75.88 331 ASN A C 1
ATOM 2559 O O . ASN A 1 331 ? -22.792 27.185 -1.753 1.00 75.88 331 ASN A O 1
ATOM 2563 N N . PRO A 1 332 ? -24.172 25.585 -2.542 1.00 74.56 332 PRO A N 1
ATOM 2564 C CA . PRO A 1 332 ? -24.929 26.524 -3.349 1.00 74.56 332 PRO A CA 1
ATOM 2565 C C . PRO A 1 332 ? -25.688 27.504 -2.433 1.00 74.56 332 PRO A C 1
ATOM 2567 O O . PRO A 1 332 ? -26.087 27.130 -1.321 1.00 74.56 332 PRO A O 1
ATOM 2570 N N . PRO A 1 333 ? -25.873 28.766 -2.863 1.00 73.69 333 PRO A N 1
ATOM 2571 C CA . PRO A 1 333 ? -26.638 29.752 -2.107 1.00 73.69 333 PRO A CA 1
ATOM 2572 C C . PRO A 1 333 ? -28.053 29.240 -1.817 1.00 73.69 333 PRO A C 1
ATOM 2574 O O . PRO A 1 333 ? -28.633 28.506 -2.615 1.00 73.69 333 PRO A O 1
ATOM 2577 N N . ALA A 1 334 ? -28.618 29.649 -0.676 1.00 68.25 334 ALA A N 1
ATOM 2578 C CA . ALA A 1 334 ? -29.934 29.195 -0.220 1.00 68.25 334 ALA A CA 1
ATOM 2579 C C . ALA A 1 334 ? -31.051 29.429 -1.256 1.00 68.25 334 ALA A C 1
ATOM 2581 O O . ALA A 1 334 ? -31.990 28.648 -1.312 1.00 68.25 334 ALA A O 1
ATOM 2582 N N . SER A 1 335 ? -30.906 30.436 -2.123 1.00 64.56 335 SER A N 1
ATOM 2583 C CA . SER A 1 335 ? -31.822 30.737 -3.232 1.00 64.56 335 SER A CA 1
ATOM 2584 C C . SER A 1 335 ? -31.855 29.688 -4.352 1.00 64.56 335 SER A C 1
ATOM 2586 O O . SER A 1 335 ? -32.732 29.752 -5.205 1.00 64.56 335 SER A O 1
ATOM 2588 N N . LEU A 1 336 ? -30.907 28.746 -4.375 1.00 60.94 336 LEU A N 1
ATOM 2589 C CA . LEU A 1 336 ? -30.849 27.626 -5.322 1.00 60.94 336 LEU A CA 1
ATOM 2590 C C . LEU A 1 336 ? -31.177 26.278 -4.658 1.00 60.94 336 LEU A C 1
ATOM 2592 O O . LEU A 1 336 ? -31.083 25.239 -5.310 1.00 60.94 336 LEU A O 1
ATOM 2596 N N . ARG A 1 337 ? -31.543 26.266 -3.367 1.00 58.19 337 ARG A N 1
ATOM 2597 C CA . ARG A 1 337 ? -32.074 25.065 -2.715 1.00 58.19 337 ARG A CA 1
ATOM 2598 C C . ARG A 1 337 ? -33.514 24.894 -3.188 1.00 58.19 337 ARG A C 1
ATOM 2600 O O . ARG A 1 337 ? -34.393 25.608 -2.725 1.00 58.19 337 ARG A O 1
ATOM 2607 N N . GLN A 1 338 ? -33.730 24.003 -4.152 1.00 55.94 338 GLN A N 1
ATOM 2608 C CA . GLN A 1 338 ? -35.078 23.626 -4.580 1.00 55.94 338 GLN A CA 1
ATOM 2609 C C . GLN A 1 338 ? -35.842 23.044 -3.386 1.00 55.94 338 GLN A C 1
ATOM 2611 O O . GLN A 1 338 ? -35.324 22.169 -2.687 1.00 55.94 338 GLN A O 1
ATOM 2616 N N . ASP A 1 339 ? -37.061 23.538 -3.158 1.00 54.84 339 ASP A N 1
ATOM 2617 C CA . ASP A 1 339 ? -37.998 22.920 -2.225 1.00 54.84 339 ASP A CA 1
ATOM 2618 C C . ASP A 1 339 ? -38.269 21.469 -2.668 1.00 54.84 339 ASP A C 1
ATOM 2620 O O . ASP A 1 339 ? -38.373 21.209 -3.872 1.00 54.84 339 ASP A O 1
ATOM 2624 N N . PRO A 1 340 ? -38.421 20.509 -1.736 1.00 51.09 340 PRO A N 1
ATOM 2625 C CA . PRO A 1 340 ? -38.518 19.070 -2.025 1.00 51.09 340 PRO A CA 1
ATOM 2626 C C . PRO A 1 340 ? -39.765 18.625 -2.827 1.00 51.09 340 PRO A C 1
ATOM 2628 O O . PRO A 1 340 ? -40.065 17.434 -2.882 1.00 51.09 340 PRO A O 1
ATOM 2631 N N . GLY A 1 341 ? -40.493 19.551 -3.461 1.00 52.38 341 GLY A N 1
ATOM 2632 C CA . GLY A 1 341 ? -41.687 19.291 -4.268 1.00 52.38 341 GLY A CA 1
ATOM 2633 C C . GLY A 1 341 ? -41.655 19.813 -5.710 1.00 52.38 341 GLY A C 1
ATOM 2634 O O . GLY A 1 341 ? -42.565 19.478 -6.468 1.00 52.38 341 GLY A O 1
ATOM 2635 N N . GLU A 1 342 ? -40.654 20.592 -6.134 1.00 45.59 342 GLU A N 1
ATOM 2636 C CA . GLU A 1 342 ? -40.616 21.130 -7.503 1.00 45.59 342 GLU A CA 1
ATOM 2637 C C . GLU A 1 342 ? -39.701 20.319 -8.427 1.00 45.59 342 GLU A C 1
ATOM 2639 O O . GLU A 1 342 ? -38.518 20.111 -8.160 1.00 45.59 342 GLU A O 1
ATOM 2644 N N . LYS A 1 343 ? -40.260 19.851 -9.554 1.00 41.91 343 LYS A N 1
ATOM 2645 C CA . LYS A 1 343 ? -39.488 19.174 -10.604 1.00 41.91 343 LYS A CA 1
ATOM 2646 C C . LYS A 1 343 ? -38.426 20.127 -11.169 1.00 41.91 343 LYS A C 1
ATOM 2648 O O . LYS A 1 343 ? -38.741 21.291 -11.420 1.00 41.91 343 LYS A O 1
ATOM 2653 N N . PRO A 1 344 ? -37.209 19.636 -11.454 1.00 40.94 344 PRO A N 1
ATOM 2654 C CA . PRO A 1 344 ? -36.119 20.486 -11.903 1.00 40.94 344 PRO A CA 1
ATOM 2655 C C . PRO A 1 344 ? -36.453 21.114 -13.261 1.00 40.94 344 PRO A C 1
ATOM 2657 O O . PRO A 1 344 ? -36.572 20.414 -14.268 1.00 40.94 344 PRO A O 1
ATOM 2660 N N . SER A 1 345 ? -36.591 22.441 -13.297 1.00 40.12 345 SER A N 1
ATOM 2661 C CA . SER A 1 345 ? -36.567 23.195 -14.546 1.00 40.12 345 SER A CA 1
ATOM 2662 C C . SER A 1 345 ? -35.109 23.361 -14.980 1.00 40.12 345 SER A C 1
ATOM 2664 O O . SER A 1 345 ? -34.254 23.848 -14.238 1.00 40.12 345 SER A O 1
ATOM 2666 N N . CYS A 1 346 ? -34.790 22.876 -16.178 1.00 42.97 346 CYS A N 1
ATOM 2667 C CA . CYS A 1 346 ? -33.469 23.039 -16.770 1.00 42.97 346 CYS A CA 1
ATOM 2668 C C . CYS A 1 346 ? -33.207 24.528 -17.021 1.00 42.97 346 CYS A C 1
ATOM 2670 O O . CYS A 1 346 ? -33.807 25.102 -17.928 1.00 42.97 346 CYS A O 1
ATOM 2672 N N . LEU A 1 347 ? -32.291 25.148 -16.272 1.00 37.88 347 LEU A N 1
ATOM 2673 C CA . LEU A 1 347 ? -31.810 26.496 -16.578 1.00 37.88 347 LEU A CA 1
ATOM 2674 C C . LEU A 1 347 ? -30.281 26.549 -16.674 1.00 37.88 347 LEU A C 1
ATOM 2676 O O . LEU A 1 347 ? -29.547 26.460 -15.696 1.00 37.88 347 LEU A O 1
ATOM 2680 N N . SER A 1 348 ? -29.871 26.655 -17.941 1.00 39.31 348 SER A N 1
ATOM 2681 C CA . SER A 1 348 ? -28.703 27.315 -18.534 1.00 39.31 348 SER A CA 1
ATOM 2682 C C . SER A 1 348 ? -27.529 27.696 -17.625 1.00 39.31 348 SER A C 1
ATOM 2684 O O . SER A 1 348 ? -27.593 28.649 -16.850 1.00 39.31 348 SER A O 1
ATOM 2686 N N . ALA A 1 349 ? -26.391 27.049 -17.876 1.00 34.31 349 ALA A N 1
ATOM 2687 C CA . ALA A 1 349 ? -25.082 27.471 -17.406 1.00 34.31 349 ALA A CA 1
ATOM 2688 C C . ALA A 1 349 ? -24.652 28.792 -18.074 1.00 34.31 349 ALA A C 1
ATOM 2690 O O . ALA A 1 349 ? -24.194 28.812 -19.217 1.00 34.31 349 ALA A O 1
ATOM 2691 N N . THR A 1 350 ? -24.742 29.906 -17.352 1.00 36.16 350 THR A N 1
ATOM 2692 C CA . THR A 1 350 ? -23.954 31.102 -17.671 1.00 36.16 350 THR A CA 1
ATOM 2693 C C . THR A 1 350 ? -22.512 30.896 -17.213 1.00 36.16 350 THR A C 1
ATOM 2695 O O . THR A 1 350 ? -22.224 30.878 -16.018 1.00 36.16 350 THR A O 1
ATOM 2698 N N . ARG A 1 351 ? -21.603 30.751 -18.187 1.00 37.47 351 ARG A N 1
ATOM 2699 C CA . ARG A 1 351 ? -20.150 30.913 -18.019 1.00 37.47 351 ARG A CA 1
ATOM 2700 C C . ARG A 1 351 ? -19.852 32.318 -17.488 1.00 37.47 351 ARG A C 1
ATOM 2702 O O . ARG A 1 351 ? -20.209 33.294 -18.145 1.00 37.47 351 ARG A O 1
ATOM 2709 N N . SER A 1 352 ? -19.128 32.423 -16.378 1.00 33.81 352 SER A N 1
ATOM 2710 C CA . SER A 1 352 ? -18.391 33.641 -16.024 1.00 33.81 352 SER A CA 1
ATOM 2711 C C . SER A 1 352 ? -16.903 33.438 -16.309 1.00 33.81 352 SER A C 1
ATOM 2713 O O . SER A 1 352 ? -16.369 32.364 -16.038 1.00 33.81 352 SER A O 1
ATOM 2715 N N . ARG A 1 353 ? -16.325 34.470 -16.930 1.00 38.41 353 ARG A N 1
ATOM 2716 C CA . ARG A 1 353 ? -14.973 34.589 -17.492 1.00 38.41 353 ARG A CA 1
ATOM 2717 C C . ARG A 1 353 ? -13.847 34.420 -16.487 1.00 38.41 353 ARG A C 1
ATOM 2719 O O . ARG A 1 353 ? -14.071 34.779 -15.311 1.00 38.41 353 ARG A O 1
#

pLDDT: mean 83.68, std 14.99, range [33.81, 98.81]

Sequence (353 aa):
MSQSAQTIHNWIRGHDKVPGAWTLMDGQPVTLYGSSLLGASVPDGDPVQVEGASQSAVVSKSGLVLYGTDGNAVLVKNLLFEDGKMIPASKYFSSGESSSLELTEEETKTSEQIRLIWKGILSNVAAVEDSTDFFKSGAASMDVVRLVEEVKQMCPSVLLQNEDVYMASTFQDFIQMFVRKLRGEDQEEQLVVDYVSKEANNMTVNMPHQCFINGKFEDAENQKTYATVNPTDGSVICKVSYCSVGDVDRAVAAAKEAFEEGPWGRMNPRDRGSLLYRLADLMEQYQEELATIESLDSGAVYTLALKTHVGMSIQTFRYFAGWCDKIQVRNPPASLRQDPGEKPSCLSATRSR

Radius of gyration: 26.5 Å; chains: 1; bounding box: 69×60×68 Å

Organism: Knipowitschia caucasica (NCBI:txid637954)

InterPro domains:
  IPR005793 Formyl transferase, C-terminal [PF02911] (2-94)
  IPR009081 Phosphopantetheine binding ACP domain [PS50075] (105-182)
  IPR011034 Formyl transferase-like, C-terminal domain superfamily [SSF50486] (2-93)
  IPR015590 Aldehyde dehydrogenase domain [PF00171] (220-331)
  IPR016161 Aldehyde/histidinol dehydrogenase [SSF53720] (202-328)
  IPR016162 Aldehyde dehydrogenase, N-terminal [G3DSA:3.40.605.10] (182-351)
  IPR036736 ACP-like superfamily [G3DSA:1.10.1200.10] (105-181)
  IPR036736 ACP-like superfamily [SSF47336] (110-210)
  IPR037022 Formyl transferase, C-terminal domain superfamily [G3DSA:3.10.25.10] (1-94)